Protein AF-M5PCN2-F1 (afdb_monomer_lite)

Sequence (195 aa):
MMAAAGCTVYFDMPLNGIPSTVTVEALKEKARIAKEKSLVDFALWGGLVHGNRRHIKKMTDAGAIGFKAFLSQTGTAEFQAADDMSLLEGMREIAACKKILALHAESDAMIQFLQKEAEQSGRTDGNAYAASRPPEAEAEAVMSGKHGVLCHSIGVIQIDDGKIGIKTDFDPAFFLPKAESSCGRPRRPVRHLVC

Radius of gyration: 19.3 Å; chains: 1; bounding box: 52×37×47 Å

Secondary structure (DSSP, 8-state):
-TGGGT--EEEE-SSSSSS-SSSHHHHHHHHHHHHHH-SSEEEEPEE--TT-GGGHHHHHHTT---EEEESS--S-TTSPPPPHHHHHHHHHHHHHTT-EEEEE---HHHHHHHHHHHHHTT--SHHHHHHTS-HHHHHHHHHHSTTT----SSPEEEEETTEEE------GGGSPPPP------PPPP------

Structure (mmCIF, N/CA/C/O backbone):
data_AF-M5PCN2-F1
#
_entry.id   AF-M5PCN2-F1
#
loop_
_atom_site.group_PDB
_atom_site.id
_atom_site.type_symbol
_atom_site.label_atom_id
_atom_site.label_alt_id
_atom_site.label_comp_id
_atom_site.label_asym_id
_atom_site.label_entity_id
_atom_site.label_seq_id
_atom_site.pdbx_PDB_ins_code
_atom_site.Cartn_x
_atom_site.Cartn_y
_atom_site.Cartn_z
_atom_site.occupancy
_atom_site.B_iso_or_equiv
_atom_site.auth_seq_id
_atom_site.auth_comp_id
_atom_site.auth_asym_id
_atom_site.auth_atom_id
_atom_site.pdbx_PDB_model_num
ATOM 1 N N . MET A 1 1 ? -16.424 11.241 -4.610 1.00 70.56 1 MET A N 1
ATOM 2 C CA . MET A 1 1 ? -17.111 10.407 -5.623 1.00 70.56 1 MET A CA 1
ATOM 3 C C . MET A 1 1 ? -17.505 9.017 -5.114 1.00 70.56 1 MET A C 1
ATOM 5 O O . MET A 1 1 ? -18.519 8.528 -5.577 1.00 70.56 1 MET A O 1
ATOM 9 N N . MET A 1 2 ? -16.820 8.407 -4.132 1.00 89.75 2 MET A N 1
ATOM 10 C CA . MET A 1 2 ? -17.163 7.048 -3.655 1.00 89.75 2 MET A CA 1
ATOM 11 C C . MET A 1 2 ? -18.615 6.865 -3.184 1.00 89.75 2 MET A C 1
ATOM 13 O O . MET A 1 2 ? -19.280 5.942 -3.637 1.00 89.75 2 MET A O 1
ATOM 17 N N . ALA A 1 3 ? -19.146 7.790 -2.375 1.00 93.69 3 ALA A N 1
ATOM 18 C CA . ALA A 1 3 ? -20.550 7.742 -1.949 1.00 93.69 3 ALA A CA 1
ATOM 19 C C . ALA A 1 3 ? -21.539 7.805 -3.131 1.00 93.69 3 ALA A C 1
ATOM 21 O O . ALA A 1 3 ? -22.556 7.122 -3.126 1.00 93.69 3 ALA A O 1
ATOM 22 N N . ALA A 1 4 ? -21.224 8.599 -4.161 1.00 95.81 4 ALA A N 1
ATOM 23 C CA . ALA A 1 4 ? -22.064 8.727 -5.354 1.00 95.81 4 ALA A CA 1
ATOM 24 C C . ALA A 1 4 ? -22.075 7.445 -6.207 1.00 95.81 4 ALA A C 1
ATOM 26 O O . ALA A 1 4 ? -23.030 7.215 -6.937 1.00 95.81 4 ALA A O 1
ATOM 27 N N . ALA A 1 5 ? -21.040 6.608 -6.084 1.00 95.50 5 ALA A N 1
ATOM 28 C CA . ALA A 1 5 ? -20.949 5.298 -6.725 1.00 95.50 5 ALA A CA 1
ATOM 29 C C . ALA A 1 5 ? -21.521 4.155 -5.860 1.00 95.50 5 ALA A C 1
ATOM 31 O O . ALA A 1 5 ? -21.441 2.996 -6.25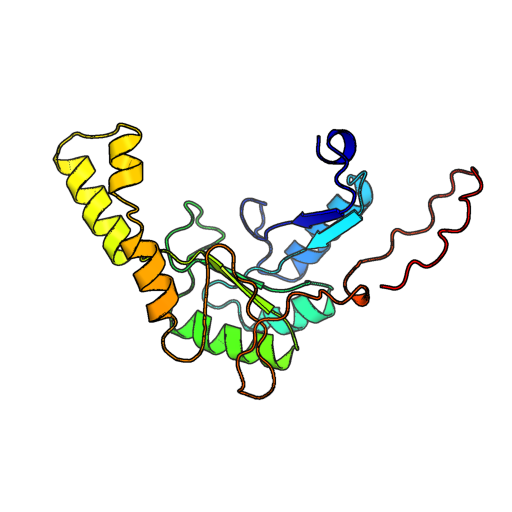3 1.00 95.50 5 ALA A O 1
ATOM 32 N N . GLY A 1 6 ? -22.083 4.457 -4.682 1.00 95.62 6 GLY A N 1
ATOM 33 C CA . GLY A 1 6 ? -22.662 3.459 -3.778 1.00 95.62 6 GLY A CA 1
ATOM 34 C C . GLY A 1 6 ? -21.669 2.778 -2.828 1.00 95.62 6 GLY A C 1
ATOM 35 O O . GLY A 1 6 ? -22.080 1.919 -2.052 1.00 95.62 6 GLY A O 1
ATOM 36 N N . CYS A 1 7 ? -20.388 3.164 -2.824 1.00 94.31 7 CYS A N 1
ATOM 37 C CA . CYS A 1 7 ? -19.424 2.642 -1.853 1.00 94.31 7 CYS A CA 1
ATOM 38 C C . CYS A 1 7 ? -19.684 3.243 -0.467 1.00 94.31 7 CYS A C 1
ATOM 40 O O . CYS A 1 7 ? -19.713 4.466 -0.310 1.00 94.31 7 CYS A O 1
ATOM 42 N N . THR A 1 8 ? -19.825 2.387 0.544 1.00 94.31 8 THR A N 1
ATOM 43 C CA . THR A 1 8 ? -20.128 2.781 1.931 1.00 94.31 8 THR A CA 1
ATOM 44 C C . THR A 1 8 ? -18.926 2.709 2.868 1.00 94.31 8 THR A C 1
ATOM 46 O O . THR A 1 8 ? -18.974 3.291 3.951 1.00 94.31 8 THR A O 1
ATOM 49 N N . VAL A 1 9 ? -17.844 2.046 2.450 1.00 94.88 9 VAL A N 1
ATOM 50 C CA . VAL A 1 9 ? -16.591 1.931 3.199 1.00 94.88 9 VAL A CA 1
ATOM 51 C C . VAL A 1 9 ? -15.390 1.914 2.256 1.00 94.88 9 VAL A C 1
ATOM 53 O O . VAL A 1 9 ? -15.501 1.461 1.116 1.00 94.88 9 VAL A O 1
ATOM 56 N N . TYR A 1 10 ? -14.242 2.403 2.721 1.00 92.56 10 TYR A N 1
ATOM 57 C CA . TYR A 1 10 ? -12.967 2.261 2.018 1.00 92.56 10 TYR A CA 1
ATOM 58 C C . TYR A 1 10 ? -11.805 2.027 2.973 1.00 92.56 10 TYR A C 1
ATOM 60 O O . TYR A 1 10 ? -11.844 2.433 4.135 1.00 92.56 10 TYR A O 1
ATOM 68 N N . PHE A 1 11 ? -10.742 1.416 2.453 1.00 95.81 11 PHE A N 1
ATOM 69 C CA . PHE A 1 11 ? -9.493 1.218 3.176 1.00 95.81 11 PHE A CA 1
ATOM 70 C C . PHE A 1 11 ? -8.403 2.078 2.545 1.00 95.81 11 PHE A C 1
ATOM 72 O O . PHE A 1 11 ? -7.969 1.809 1.427 1.00 95.81 11 PHE A O 1
ATOM 79 N N . ASP A 1 12 ? -7.993 3.137 3.241 1.00 95.62 12 ASP A N 1
ATOM 80 C CA . ASP A 1 12 ? -7.008 4.078 2.709 1.00 95.62 12 ASP A CA 1
ATOM 81 C C . ASP A 1 12 ? -5.600 3.490 2.770 1.00 95.62 12 ASP A C 1
ATOM 83 O O . ASP A 1 12 ? -5.161 3.002 3.817 1.00 95.62 12 ASP A O 1
ATOM 87 N N . MET A 1 13 ? -4.890 3.552 1.646 1.00 95.94 13 MET A N 1
ATOM 88 C CA . MET A 1 13 ? -3.534 3.022 1.524 1.00 95.94 13 MET A CA 1
ATOM 89 C C . MET A 1 13 ? -2.515 3.936 2.232 1.00 95.94 13 MET A C 1
ATOM 91 O O . MET A 1 13 ? -2.743 5.139 2.391 1.00 95.94 13 MET A O 1
ATOM 95 N N . PRO A 1 14 ? -1.364 3.403 2.680 1.00 95.19 14 PRO A N 1
ATOM 96 C CA . PRO A 1 14 ? -0.457 4.145 3.553 1.00 95.19 14 PRO A CA 1
ATOM 97 C C . PRO A 1 14 ? 0.531 5.058 2.813 1.00 95.19 14 PRO A C 1
ATOM 99 O O . PRO A 1 14 ? 1.263 5.796 3.467 1.00 95.19 14 PRO A O 1
ATOM 102 N N . LEU A 1 15 ? 0.564 5.018 1.481 1.00 92.06 15 LEU A N 1
ATOM 103 C CA . LEU A 1 15 ? 1.451 5.820 0.633 1.00 92.06 15 LEU A CA 1
ATOM 104 C C . LEU A 1 15 ? 0.736 7.029 0.002 1.00 92.06 15 LEU A C 1
ATOM 106 O O . LEU A 1 15 ? -0.486 7.146 0.083 1.00 92.06 15 LEU A O 1
ATOM 110 N N . ASN A 1 16 ? 1.506 7.924 -0.626 1.00 87.06 16 ASN A N 1
ATOM 111 C CA . ASN A 1 16 ? 1.093 9.156 -1.332 1.00 87.06 16 ASN A CA 1
ATOM 112 C C . ASN A 1 16 ? 0.517 10.282 -0.457 1.00 87.06 16 ASN A C 1
ATOM 114 O O . ASN A 1 16 ? 0.595 11.450 -0.831 1.00 87.06 16 ASN A O 1
ATOM 118 N N . GLY A 1 17 ? -0.023 9.967 0.722 1.00 85.12 17 GLY A N 1
ATOM 119 C CA . GLY A 1 17 ? -0.250 10.969 1.761 1.00 85.12 17 GLY A CA 1
ATOM 120 C C . GLY A 1 17 ? 1.083 11.498 2.293 1.00 85.12 17 GLY A C 1
ATOM 121 O O . GLY A 1 17 ? 2.020 10.722 2.475 1.00 85.12 17 GLY A O 1
ATOM 122 N N . ILE A 1 18 ? 1.162 12.803 2.562 1.00 85.62 18 ILE A N 1
ATOM 123 C CA . ILE A 1 18 ? 2.326 13.431 3.198 1.00 85.62 18 ILE A CA 1
ATOM 124 C C . ILE A 1 18 ? 1.906 13.887 4.605 1.00 85.62 18 ILE A C 1
ATOM 126 O O . ILE A 1 18 ? 1.057 14.775 4.712 1.00 85.62 18 ILE A O 1
ATOM 130 N N . PRO A 1 19 ? 2.471 13.305 5.682 1.00 90.31 19 PRO A N 1
ATOM 131 C CA . PRO A 1 19 ? 3.430 12.193 5.697 1.00 90.31 19 PRO A CA 1
ATOM 132 C C . PRO A 1 19 ? 2.792 10.832 5.359 1.00 90.31 19 PRO A C 1
ATOM 134 O O . PRO A 1 19 ? 1.607 10.600 5.622 1.00 90.31 19 PRO A O 1
ATOM 137 N N . SER A 1 20 ? 3.599 9.903 4.830 1.00 94.81 20 SER A N 1
ATOM 138 C CA . SER A 1 20 ? 3.165 8.517 4.611 1.00 94.81 20 SER A CA 1
ATOM 139 C C . SER A 1 20 ? 2.854 7.835 5.945 1.00 94.81 20 SER A C 1
ATOM 141 O O . SER A 1 20 ? 3.449 8.134 6.980 1.00 94.81 20 SER A O 1
ATOM 143 N N . THR A 1 21 ? 1.899 6.908 5.942 1.00 96.62 21 THR A N 1
ATOM 144 C CA . THR A 1 21 ? 1.364 6.243 7.142 1.00 96.62 21 THR A CA 1
ATOM 145 C C . THR A 1 21 ? 2.288 5.123 7.631 1.00 96.62 21 THR A C 1
ATOM 147 O O . THR A 1 21 ? 1.892 3.970 7.751 1.00 96.62 21 THR A O 1
ATOM 150 N N . VAL A 1 22 ? 3.552 5.464 7.885 1.00 96.12 22 VAL A N 1
ATOM 151 C CA . VAL A 1 22 ? 4.615 4.549 8.346 1.00 96.12 22 VAL A CA 1
ATOM 152 C C . VAL A 1 22 ? 4.946 4.725 9.833 1.00 96.12 22 VAL A C 1
ATOM 154 O O . VAL A 1 22 ? 5.748 3.968 10.382 1.00 96.12 22 VAL A O 1
ATOM 157 N N . THR A 1 23 ? 4.310 5.699 10.493 1.00 95.81 23 THR A N 1
ATOM 158 C CA . THR A 1 23 ? 4.403 5.976 11.933 1.00 95.81 23 THR A CA 1
ATOM 159 C C . THR A 1 23 ? 3.011 6.086 12.561 1.00 95.81 23 THR A C 1
ATOM 161 O O . THR A 1 23 ? 1.998 6.240 11.874 1.00 95.81 23 THR A O 1
ATOM 164 N N . VAL A 1 24 ? 2.945 6.030 13.895 1.00 96.06 24 VAL A N 1
ATOM 165 C CA . VAL A 1 24 ? 1.670 6.124 14.629 1.00 96.06 24 VAL A CA 1
ATOM 166 C C . VAL A 1 24 ? 1.100 7.532 14.558 1.00 96.06 24 VAL A C 1
ATOM 168 O O . VAL A 1 24 ? -0.112 7.714 14.503 1.00 96.06 24 VAL A O 1
ATOM 171 N N . GLU A 1 25 ? 1.974 8.528 14.550 1.00 96.56 25 GLU A N 1
ATOM 172 C CA . GLU A 1 25 ? 1.640 9.941 14.465 1.00 96.56 25 GLU A CA 1
ATOM 173 C C . GLU A 1 25 ? 0.963 10.234 13.121 1.00 96.56 25 GLU A C 1
ATOM 175 O O . GLU A 1 25 ? -0.123 10.811 13.097 1.00 96.56 25 GLU A O 1
ATOM 180 N N . ALA A 1 26 ? 1.536 9.731 12.021 1.00 96.56 26 ALA A N 1
ATOM 181 C CA . ALA A 1 26 ? 0.949 9.850 10.689 1.00 96.56 26 ALA A CA 1
ATOM 182 C C . ALA A 1 26 ? -0.406 9.127 10.589 1.00 96.56 26 ALA A C 1
ATOM 184 O O . ALA A 1 26 ? -1.359 9.671 10.031 1.00 96.56 26 ALA A O 1
ATOM 185 N N . LEU A 1 27 ? -0.526 7.929 11.177 1.00 97.25 27 LEU A N 1
ATOM 186 C CA . LEU A 1 27 ? -1.785 7.178 11.221 1.00 97.25 27 LEU A CA 1
ATOM 187 C C . LEU A 1 27 ? -2.877 7.930 11.989 1.00 97.25 27 LEU A C 1
ATOM 189 O O . LEU A 1 27 ? -4.003 8.049 11.506 1.00 97.25 27 LEU A O 1
ATOM 193 N N . LYS A 1 28 ? -2.552 8.459 13.172 1.00 96.75 28 LYS A N 1
ATOM 194 C CA . LYS A 1 28 ? -3.499 9.212 14.003 1.00 96.75 28 LYS A CA 1
ATOM 195 C C . LYS A 1 28 ? -3.939 10.503 13.329 1.00 96.75 28 LYS A C 1
ATOM 197 O O . LYS A 1 28 ? -5.127 10.819 13.374 1.00 96.75 28 LYS A O 1
ATOM 202 N N . GLU A 1 29 ? -3.020 11.218 12.687 1.00 96.94 29 GLU A N 1
ATOM 203 C CA . GLU A 1 29 ? -3.363 12.443 11.969 1.00 96.94 29 GLU A CA 1
ATOM 204 C C . GLU A 1 29 ? -4.259 12.147 10.762 1.00 96.94 29 GLU A C 1
ATOM 206 O O . GLU A 1 29 ? -5.310 12.769 10.600 1.00 96.94 29 GLU A O 1
ATOM 211 N N . LYS A 1 30 ? -3.930 11.116 9.976 1.00 97.31 30 LYS A N 1
ATOM 212 C CA . LYS A 1 30 ? -4.786 10.654 8.879 1.00 97.31 30 LYS A CA 1
ATOM 213 C C . LYS A 1 30 ? -6.178 10.250 9.380 1.00 97.31 30 LYS A C 1
ATOM 215 O O . LYS A 1 30 ? -7.181 10.647 8.789 1.00 97.31 30 LYS A O 1
ATOM 220 N N . ALA A 1 31 ? -6.261 9.534 10.503 1.00 96.81 31 ALA A N 1
ATOM 221 C CA . ALA A 1 31 ? -7.534 9.167 11.121 1.00 96.81 31 ALA A CA 1
ATOM 222 C C . ALA A 1 31 ? -8.337 10.392 11.579 1.00 96.81 31 ALA A C 1
ATOM 224 O O . ALA A 1 31 ? -9.552 10.427 11.392 1.00 96.81 31 ALA A O 1
ATOM 225 N N . ARG A 1 32 ? -7.683 11.406 12.159 1.00 97.50 32 ARG A N 1
ATOM 226 C CA . ARG A 1 32 ? -8.325 12.664 12.568 1.00 97.50 32 ARG A CA 1
ATOM 227 C C . ARG A 1 32 ? -8.947 13.374 11.364 1.00 97.50 32 ARG A C 1
ATOM 229 O O . ARG A 1 32 ? -10.125 13.718 11.412 1.00 97.50 32 ARG A O 1
ATOM 236 N N . ILE A 1 33 ? -8.186 13.524 10.279 1.00 96.69 33 ILE A N 1
ATOM 237 C CA . ILE A 1 33 ? -8.656 14.156 9.037 1.00 96.69 33 ILE A CA 1
ATOM 238 C C . ILE A 1 33 ? -9.817 13.360 8.427 1.00 96.69 33 ILE A C 1
ATOM 240 O O . ILE A 1 33 ? -10.825 13.945 8.029 1.00 96.69 33 ILE A O 1
ATOM 244 N N . ALA A 1 34 ? -9.712 12.030 8.375 1.00 95.00 34 ALA A N 1
ATOM 245 C CA . ALA A 1 34 ? -10.761 11.175 7.826 1.00 95.00 34 ALA A CA 1
ATOM 246 C C . ALA A 1 34 ? -12.057 11.234 8.655 1.00 95.00 34 ALA A C 1
ATOM 248 O O . ALA A 1 34 ? -13.138 11.296 8.074 1.00 95.00 34 ALA A O 1
ATOM 249 N N . LYS A 1 35 ? -11.979 11.310 9.993 1.00 95.69 35 LYS A N 1
ATOM 250 C CA . LYS A 1 35 ? -13.162 11.513 10.856 1.00 95.69 35 LYS A CA 1
ATOM 251 C C . LYS A 1 35 ? -13.892 12.820 10.555 1.00 95.69 35 LYS A C 1
ATOM 253 O O . LYS A 1 35 ? -15.115 12.852 10.614 1.00 95.69 35 LYS A O 1
ATOM 258 N N . GLU A 1 36 ? -13.147 13.877 10.247 1.00 97.50 36 GLU A N 1
ATOM 259 C CA . GLU A 1 36 ? -13.698 15.204 9.965 1.00 97.50 36 GLU A CA 1
ATOM 260 C C . GLU A 1 36 ? -14.287 15.298 8.549 1.00 97.50 36 GLU A C 1
ATOM 262 O O . GLU A 1 36 ? -15.340 15.899 8.350 1.00 97.50 36 GLU A O 1
ATOM 267 N N . LYS A 1 37 ? -13.614 14.697 7.560 1.00 96.00 37 LYS A N 1
ATOM 268 C CA . LYS A 1 37 ? -13.910 14.924 6.137 1.00 96.00 37 LYS A CA 1
ATOM 269 C C . LYS A 1 37 ? -14.620 13.769 5.434 1.00 96.00 37 LYS A C 1
ATOM 271 O O . LYS A 1 37 ? -15.210 13.987 4.375 1.00 96.00 37 LYS A O 1
ATOM 276 N N . SER A 1 38 ? -14.562 12.545 5.960 1.00 95.12 38 SER A N 1
ATOM 277 C CA . SER A 1 38 ? -15.122 11.385 5.263 1.00 95.12 38 SER A CA 1
ATOM 278 C C . SER A 1 38 ? -16.645 11.307 5.381 1.00 95.12 38 SER A C 1
ATOM 280 O O . SER A 1 38 ? -17.229 11.175 6.463 1.00 95.12 38 SER A O 1
ATOM 282 N N . LEU A 1 39 ? -17.306 11.291 4.223 1.00 95.50 39 LEU A N 1
ATOM 283 C CA . LEU A 1 39 ? -18.752 11.087 4.125 1.00 95.50 39 LEU A CA 1
ATOM 284 C C . LEU A 1 39 ? -19.160 9.634 4.405 1.00 95.50 39 LEU A C 1
ATOM 286 O O . LEU A 1 39 ? -20.252 9.397 4.916 1.00 95.50 39 LEU A O 1
ATOM 290 N N . VAL A 1 40 ? -18.272 8.680 4.131 1.00 94.12 40 VAL A N 1
ATOM 291 C CA . VAL A 1 40 ? -18.496 7.232 4.276 1.00 94.12 40 VAL A CA 1
ATOM 292 C C . VAL A 1 40 ? -17.586 6.655 5.362 1.00 94.12 40 VAL A C 1
ATOM 294 O O . VAL A 1 40 ? -16.724 7.370 5.884 1.00 94.12 40 VAL A O 1
ATOM 297 N N . ASP A 1 41 ? -17.791 5.400 5.743 1.00 94.94 41 ASP A N 1
ATOM 298 C CA . ASP A 1 41 ? -16.933 4.759 6.738 1.00 94.94 41 ASP A CA 1
ATOM 299 C C . ASP A 1 41 ? -15.547 4.479 6.149 1.00 94.94 41 ASP A C 1
ATOM 301 O O . ASP A 1 41 ? -15.358 4.434 4.929 1.00 94.94 41 ASP A O 1
ATOM 305 N N . PHE A 1 42 ? -14.545 4.349 7.013 1.00 94.81 42 PHE A N 1
ATOM 306 C CA . PHE A 1 42 ? -13.172 4.167 6.569 1.00 94.81 42 PHE A CA 1
ATOM 307 C C . PHE A 1 42 ? -12.372 3.302 7.533 1.00 94.81 42 PHE A C 1
ATOM 309 O O . PHE A 1 42 ? -12.654 3.236 8.730 1.00 94.81 42 PHE A O 1
ATOM 316 N N . ALA A 1 43 ? -11.321 2.696 6.999 1.00 95.69 43 ALA A N 1
ATOM 317 C CA . ALA A 1 43 ? -10.261 2.083 7.777 1.00 95.69 43 ALA A CA 1
ATOM 318 C C . ALA A 1 43 ? -8.902 2.399 7.141 1.00 95.69 43 ALA A C 1
ATOM 320 O O . ALA A 1 43 ? -8.839 2.833 5.990 1.00 95.69 43 ALA A O 1
ATOM 321 N N . LEU A 1 44 ? -7.815 2.243 7.895 1.00 96.75 44 LEU A N 1
ATOM 322 C CA . LEU A 1 44 ? -6.491 2.709 7.477 1.00 96.75 44 LEU A CA 1
ATOM 323 C C . LEU A 1 44 ? -5.477 1.568 7.483 1.00 96.75 44 LEU A C 1
ATOM 325 O O . LEU A 1 44 ? -5.329 0.858 8.483 1.00 96.75 44 LEU A O 1
ATOM 329 N N . TRP A 1 45 ? -4.746 1.433 6.381 1.00 97.94 45 TRP A N 1
ATOM 330 C CA . TRP A 1 45 ? -3.560 0.590 6.311 1.00 97.94 45 TRP A CA 1
ATOM 331 C C . TRP A 1 45 ? -2.367 1.278 6.984 1.00 97.94 45 TRP A C 1
ATOM 333 O O . TRP A 1 45 ? -2.188 2.491 6.873 1.00 97.94 45 TRP A O 1
ATOM 343 N N . GLY A 1 46 ? -1.523 0.490 7.647 1.00 97.62 46 GLY A N 1
ATOM 344 C CA . GLY A 1 46 ? -0.168 0.893 8.015 1.00 97.62 46 GLY A CA 1
ATOM 345 C C . GLY A 1 46 ? 0.821 0.583 6.890 1.00 97.62 46 GLY A C 1
ATOM 346 O O . GLY A 1 46 ? 0.635 -0.352 6.115 1.00 97.62 46 GLY A O 1
ATOM 347 N N . GLY A 1 47 ? 1.890 1.358 6.778 1.00 96.44 47 GLY A N 1
ATOM 348 C CA . GLY A 1 47 ? 2.991 1.076 5.862 1.00 96.44 47 GLY A CA 1
ATOM 349 C C . GLY A 1 47 ? 4.056 0.203 6.514 1.00 96.44 47 GLY A C 1
ATOM 350 O O . GLY A 1 47 ? 4.430 0.450 7.661 1.00 96.44 47 GLY A O 1
ATOM 351 N N . LEU A 1 48 ? 4.567 -0.783 5.782 1.00 95.62 48 LEU A N 1
ATOM 352 C CA . LEU A 1 48 ? 5.810 -1.483 6.099 1.00 95.62 48 LEU A CA 1
ATOM 353 C C . LEU A 1 48 ? 6.880 -1.017 5.106 1.00 95.62 48 LEU A C 1
ATOM 355 O O . LEU A 1 48 ? 6.741 -1.225 3.902 1.00 95.62 48 LEU A O 1
ATOM 359 N N . VAL A 1 49 ? 7.920 -0.374 5.633 1.00 94.25 49 VAL A N 1
ATOM 360 C CA . VAL A 1 49 ? 9.069 0.161 4.887 1.00 94.25 49 VAL A CA 1
ATOM 361 C C . VAL A 1 49 ? 10.357 -0.184 5.637 1.00 94.25 49 VAL A C 1
ATOM 363 O O . VAL A 1 49 ? 10.311 -0.639 6.784 1.00 94.25 49 VAL A O 1
ATOM 366 N N . HIS A 1 50 ? 11.515 0.049 5.019 1.00 90.69 50 HIS A N 1
ATOM 367 C CA . HIS A 1 50 ? 12.801 -0.204 5.666 1.00 90.69 50 HIS A CA 1
ATOM 368 C C . HIS A 1 50 ? 12.900 0.466 7.051 1.00 90.69 50 HIS A C 1
ATOM 370 O O . HIS A 1 50 ? 12.593 1.647 7.225 1.00 90.69 50 HIS A O 1
ATOM 376 N N . GLY A 1 51 ? 13.314 -0.305 8.061 1.00 86.62 51 GLY A N 1
ATOM 377 C CA . GLY A 1 51 ? 13.603 0.196 9.409 1.00 86.62 51 GLY A CA 1
ATOM 378 C C . GLY A 1 51 ? 12.396 0.569 10.286 1.00 86.62 51 GLY A C 1
ATOM 379 O O . GLY A 1 51 ? 12.591 0.912 11.455 1.00 86.62 51 GLY A O 1
ATOM 380 N N . ASN A 1 52 ? 11.147 0.473 9.806 1.00 92.75 52 ASN A N 1
ATOM 38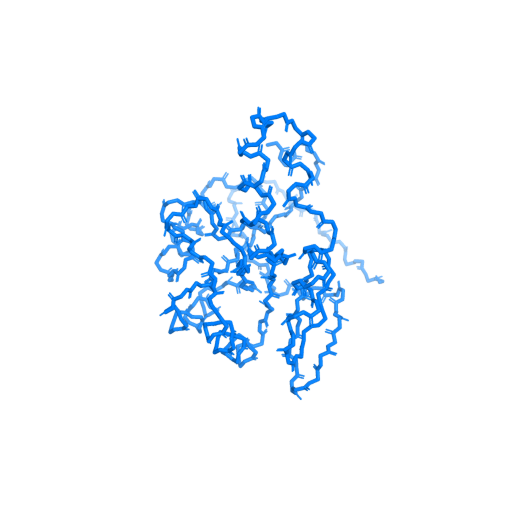1 C CA . ASN A 1 52 ? 9.980 0.944 10.571 1.00 92.75 52 ASN A CA 1
ATOM 382 C C . ASN A 1 52 ? 9.286 -0.122 11.442 1.00 92.75 52 ASN A C 1
ATOM 384 O O . ASN A 1 52 ? 8.264 0.169 12.069 1.00 92.75 52 ASN A O 1
ATOM 388 N N . ARG A 1 53 ? 9.853 -1.332 11.564 1.00 92.44 53 ARG A N 1
ATOM 389 C CA . ARG A 1 53 ? 9.253 -2.464 12.302 1.00 92.44 53 ARG A CA 1
ATOM 390 C C . ARG A 1 53 ? 8.746 -2.108 13.701 1.00 92.44 53 ARG A C 1
ATOM 392 O O . ARG A 1 53 ? 7.674 -2.544 14.108 1.00 92.44 53 ARG A O 1
ATOM 399 N N . ARG A 1 54 ? 9.482 -1.270 14.439 1.00 92.88 54 ARG A N 1
ATOM 400 C CA . ARG A 1 54 ? 9.131 -0.855 15.815 1.00 92.88 54 ARG A CA 1
ATOM 401 C C . ARG A 1 54 ? 7.794 -0.105 15.909 1.00 92.88 54 ARG A C 1
ATOM 403 O O . ARG A 1 54 ? 7.242 0.019 17.003 1.00 92.88 54 ARG A O 1
ATOM 410 N N . HIS A 1 55 ? 7.276 0.403 14.791 1.00 95.12 55 HIS A N 1
ATOM 411 C CA . HIS A 1 55 ? 5.983 1.074 14.729 1.00 95.12 55 HIS A CA 1
ATOM 412 C C . HIS A 1 55 ? 4.812 0.114 14.491 1.00 95.12 55 HIS A C 1
ATOM 414 O O . HIS A 1 55 ? 3.686 0.504 14.781 1.00 95.12 55 HIS A O 1
ATOM 420 N N . ILE A 1 56 ? 5.036 -1.126 14.041 1.00 95.88 56 ILE A N 1
ATOM 421 C CA . ILE A 1 56 ? 3.970 -2.073 13.659 1.00 95.88 56 ILE A CA 1
ATOM 422 C C . ILE A 1 56 ? 3.009 -2.334 14.818 1.00 95.88 56 ILE A C 1
ATOM 424 O O . ILE A 1 56 ? 1.804 -2.108 14.681 1.00 95.88 56 ILE A O 1
ATOM 428 N N . LYS A 1 57 ? 3.526 -2.725 15.989 1.00 96.94 57 LYS A N 1
ATOM 429 C CA . LYS A 1 57 ?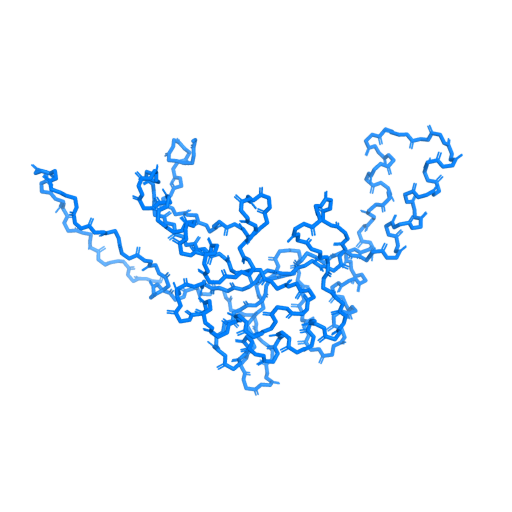 2.677 -2.953 17.164 1.00 96.94 57 LYS A CA 1
ATOM 430 C C . LYS A 1 57 ? 1.907 -1.690 17.550 1.00 96.94 57 LYS A C 1
ATOM 432 O O . LYS A 1 57 ? 0.700 -1.732 17.750 1.00 96.94 57 LYS A O 1
ATOM 437 N N . LYS A 1 58 ? 2.585 -0.544 17.608 1.00 97.62 58 LYS A N 1
ATOM 438 C CA . LYS A 1 58 ? 1.950 0.717 18.012 1.00 97.62 58 LYS A CA 1
ATOM 439 C C . LYS A 1 58 ? 0.888 1.183 17.002 1.00 97.62 58 LYS A C 1
ATOM 441 O O . LYS A 1 58 ? -0.116 1.756 17.406 1.00 97.62 58 LYS A O 1
ATOM 446 N N . MET A 1 59 ? 1.097 0.953 15.704 1.00 97.81 59 MET A N 1
ATOM 447 C CA . MET A 1 59 ? 0.112 1.236 14.652 1.00 97.81 59 MET A CA 1
ATOM 448 C C . MET A 1 59 ? -1.082 0.284 14.744 1.00 97.81 59 MET A C 1
ATOM 450 O O . MET A 1 59 ? -2.220 0.720 14.591 1.00 97.81 59 MET A O 1
ATOM 454 N N . THR A 1 60 ? -0.837 -0.989 15.065 1.00 96.69 60 THR A N 1
ATOM 455 C CA . THR A 1 60 ? -1.894 -1.965 15.363 1.00 96.69 60 THR A CA 1
ATOM 456 C C . THR A 1 60 ? -2.743 -1.509 16.546 1.00 96.69 60 THR A C 1
ATOM 458 O O . THR A 1 60 ? -3.961 -1.407 16.408 1.00 96.69 60 THR A O 1
ATOM 461 N N . ASP A 1 61 ? -2.108 -1.159 17.669 1.00 96.88 61 ASP A N 1
ATOM 462 C CA . ASP A 1 61 ? -2.787 -0.659 18.872 1.00 96.88 61 ASP A CA 1
ATOM 463 C C . ASP A 1 61 ? -3.571 0.643 18.584 1.00 96.88 61 ASP A C 1
ATOM 465 O O . ASP A 1 61 ? -4.577 0.931 19.230 1.00 96.88 61 ASP A O 1
ATOM 469 N N . ALA A 1 62 ? -3.132 1.435 17.598 1.00 96.25 62 ALA A N 1
ATOM 470 C CA . ALA A 1 62 ? -3.790 2.665 17.157 1.00 96.25 62 ALA A CA 1
ATOM 471 C C . ALA A 1 62 ? -4.902 2.456 16.106 1.00 96.25 62 ALA A C 1
ATOM 473 O O . ALA A 1 62 ? -5.526 3.436 15.695 1.00 96.25 62 ALA A O 1
ATOM 474 N N . GLY A 1 63 ? -5.170 1.214 15.688 1.00 95.12 63 GLY A N 1
ATOM 475 C CA . GLY A 1 63 ? -6.299 0.867 14.820 1.00 95.12 63 GLY A CA 1
ATOM 476 C C . GLY A 1 63 ? -5.960 0.613 13.350 1.00 95.12 63 GLY A C 1
ATOM 477 O O . GLY A 1 63 ? -6.870 0.614 12.524 1.00 95.12 63 GLY A O 1
ATOM 478 N N . ALA A 1 64 ? -4.692 0.382 12.993 1.00 96.75 64 ALA A N 1
ATOM 479 C CA . ALA A 1 64 ? -4.357 -0.092 11.649 1.00 96.75 64 ALA A CA 1
ATOM 480 C C . ALA A 1 64 ? -5.015 -1.460 11.374 1.00 96.75 64 ALA A C 1
ATOM 482 O O . ALA A 1 64 ? -4.959 -2.381 12.204 1.00 96.75 64 ALA A O 1
ATOM 483 N N . ILE A 1 65 ? -5.633 -1.611 10.199 1.00 95.12 65 ILE A N 1
ATOM 484 C CA . ILE A 1 65 ? -6.323 -2.863 9.834 1.00 95.12 65 ILE A CA 1
ATOM 485 C C . ILE A 1 65 ? -5.374 -3.960 9.349 1.00 95.12 65 ILE A C 1
ATOM 487 O O . ILE A 1 65 ? -5.685 -5.143 9.413 1.00 95.12 65 ILE A O 1
ATOM 491 N N . GLY A 1 66 ? -4.191 -3.562 8.910 1.00 94.38 66 GLY A N 1
ATOM 492 C CA . GLY A 1 66 ? -3.177 -4.403 8.307 1.00 94.38 66 GLY A CA 1
ATOM 493 C C . GLY A 1 66 ? -2.044 -3.523 7.809 1.00 94.38 66 GLY A C 1
ATOM 494 O O . GLY A 1 66 ? -2.061 -2.303 8.012 1.00 94.38 66 GLY A O 1
ATOM 495 N N . PHE A 1 67 ? -1.075 -4.132 7.139 1.00 96.38 67 PHE A N 1
ATOM 496 C CA . PHE A 1 67 ? 0.081 -3.433 6.599 1.00 96.38 67 PHE A CA 1
ATOM 497 C C . PHE A 1 67 ? 0.212 -3.629 5.096 1.00 96.38 67 PHE A C 1
ATOM 499 O O . PHE A 1 67 ? -0.160 -4.669 4.569 1.00 96.38 67 PHE A O 1
ATOM 506 N N . LYS A 1 68 ? 0.749 -2.632 4.399 1.00 95.44 68 LYS A N 1
ATOM 507 C CA . LYS A 1 68 ? 1.082 -2.704 2.975 1.00 95.44 68 LYS A CA 1
ATOM 508 C C . LYS A 1 68 ? 2.585 -2.509 2.816 1.00 95.44 68 LYS A C 1
ATOM 510 O O . LYS A 1 68 ? 3.131 -1.586 3.414 1.00 95.44 68 LYS A O 1
ATOM 515 N N . ALA A 1 69 ? 3.227 -3.325 1.988 1.00 94.06 69 ALA A N 1
ATOM 516 C CA . ALA A 1 69 ? 4.597 -3.112 1.521 1.00 94.06 69 ALA A CA 1
ATOM 517 C C . ALA A 1 69 ? 4.662 -3.172 -0.008 1.00 94.06 69 ALA A C 1
ATOM 519 O O . ALA A 1 69 ? 3.717 -3.619 -0.673 1.00 94.06 69 ALA A O 1
ATOM 520 N N . PHE A 1 70 ? 5.776 -2.705 -0.559 1.00 92.62 70 PHE A N 1
ATOM 521 C CA . PHE A 1 70 ? 6.103 -2.806 -1.976 1.00 92.62 70 PHE A CA 1
ATOM 522 C C . PHE A 1 70 ? 7.399 -3.591 -2.143 1.00 92.62 70 PHE A C 1
ATOM 524 O O . PHE A 1 70 ? 8.340 -3.355 -1.386 1.00 92.62 70 PHE A O 1
ATOM 531 N N . LEU A 1 71 ? 7.415 -4.510 -3.113 1.00 90.75 71 LEU A N 1
ATOM 532 C CA . LEU A 1 71 ? 8.613 -5.260 -3.504 1.00 90.75 71 LEU A CA 1
ATOM 533 C C . LEU A 1 71 ? 9.424 -4.526 -4.583 1.00 90.75 71 LEU A C 1
ATOM 535 O O . LEU A 1 71 ? 10.607 -4.794 -4.755 1.00 90.75 71 LEU A O 1
ATOM 539 N N . SER A 1 72 ? 8.795 -3.569 -5.267 1.00 89.25 72 SER A N 1
ATOM 540 C CA . SER A 1 72 ? 9.392 -2.720 -6.295 1.00 89.25 72 SER A CA 1
ATOM 541 C C . SER A 1 72 ? 9.275 -1.237 -5.949 1.00 89.25 72 SER A C 1
ATOM 543 O O . SER A 1 72 ? 8.501 -0.841 -5.073 1.00 89.25 72 SER A O 1
ATOM 545 N N . GLN A 1 73 ? 10.027 -0.392 -6.652 1.00 87.31 73 GLN A N 1
ATOM 546 C CA . GLN A 1 73 ? 10.007 1.057 -6.440 1.00 87.31 73 GLN A CA 1
ATOM 547 C C . GLN A 1 73 ? 8.595 1.665 -6.564 1.00 87.31 73 GLN A C 1
ATOM 549 O O . GLN A 1 73 ? 7.817 1.338 -7.459 1.00 87.31 73 GLN A O 1
ATOM 554 N N . THR A 1 74 ? 8.282 2.595 -5.659 1.00 77.75 74 THR A N 1
ATOM 555 C CA . THR A 1 74 ? 6.958 3.223 -5.461 1.00 77.75 74 THR A CA 1
ATOM 556 C C . THR A 1 74 ? 6.819 4.604 -6.097 1.00 77.75 74 THR A C 1
ATOM 558 O O . THR A 1 74 ? 5.729 5.173 -6.104 1.00 77.75 74 THR A O 1
ATOM 561 N N . GLY A 1 75 ? 7.922 5.169 -6.595 1.00 78.00 75 GLY A N 1
ATOM 562 C CA . GLY A 1 75 ? 7.973 6.527 -7.138 1.00 78.00 75 GLY A CA 1
ATOM 563 C C . GLY A 1 75 ? 7.988 7.650 -6.091 1.00 78.00 75 GLY A C 1
ATOM 564 O O . GLY A 1 75 ? 8.011 8.813 -6.484 1.00 78.00 75 GLY A O 1
ATOM 565 N N . THR A 1 76 ? 8.000 7.346 -4.784 1.00 80.00 76 THR A N 1
ATOM 566 C CA . THR A 1 76 ? 8.079 8.352 -3.704 1.00 80.00 76 THR A CA 1
ATOM 567 C C . THR A 1 76 ? 9.165 8.009 -2.683 1.00 80.00 76 THR A C 1
ATOM 569 O O . THR A 1 76 ? 9.405 6.843 -2.367 1.00 80.00 76 THR A O 1
ATOM 572 N N . ALA A 1 77 ? 9.848 9.029 -2.156 1.00 82.44 77 ALA A N 1
ATOM 573 C CA . ALA A 1 77 ? 10.943 8.835 -1.202 1.00 82.44 77 ALA A CA 1
ATOM 574 C C . ALA A 1 77 ? 10.431 8.497 0.210 1.00 82.44 77 ALA A C 1
ATOM 576 O O . ALA A 1 77 ? 11.127 7.855 0.992 1.00 82.44 77 ALA A O 1
ATOM 577 N N . GLU A 1 78 ? 9.208 8.917 0.529 1.00 82.81 78 GLU A N 1
ATOM 578 C CA . GLU A 1 78 ? 8.547 8.745 1.822 1.00 82.81 78 GLU A CA 1
ATOM 579 C C . GLU A 1 78 ? 8.035 7.316 2.047 1.00 82.81 78 GLU A C 1
ATOM 581 O O . GLU A 1 78 ? 7.754 6.937 3.187 1.00 82.81 78 GLU A O 1
ATOM 586 N N . PHE A 1 79 ? 7.910 6.524 0.978 1.00 90.12 79 PHE A N 1
ATOM 587 C CA . PHE A 1 79 ? 7.473 5.134 1.033 1.00 90.12 79 PHE A CA 1
ATOM 588 C C . PHE A 1 79 ? 8.397 4.254 0.195 1.00 90.12 79 PHE A C 1
ATOM 590 O O . PHE A 1 79 ? 8.061 3.864 -0.917 1.00 90.12 79 PHE A O 1
ATOM 597 N N . GLN A 1 80 ? 9.578 3.940 0.714 1.00 90.00 80 GLN A N 1
ATOM 598 C CA . GLN A 1 80 ? 10.534 3.090 0.002 1.00 90.00 80 GLN A CA 1
ATOM 599 C C . GLN A 1 80 ? 10.079 1.625 -0.031 1.00 90.00 80 GLN A C 1
ATOM 601 O O . GLN A 1 80 ? 9.404 1.152 0.889 1.00 90.00 80 GLN A O 1
ATOM 606 N N . ALA A 1 81 ? 10.472 0.909 -1.088 1.00 88.75 81 ALA A N 1
ATOM 607 C CA . ALA A 1 81 ? 10.292 -0.536 -1.176 1.00 88.75 81 ALA A CA 1
ATOM 608 C C . ALA A 1 81 ? 10.966 -1.230 0.020 1.00 88.75 81 ALA A C 1
ATOM 610 O O . ALA A 1 81 ? 12.012 -0.788 0.502 1.00 88.75 81 ALA A O 1
ATOM 611 N N . ALA A 1 82 ? 10.344 -2.291 0.526 1.00 88.31 82 ALA A N 1
ATOM 612 C CA . ALA A 1 82 ? 10.891 -3.047 1.642 1.00 88.31 82 ALA A CA 1
ATOM 613 C C . ALA A 1 82 ? 11.899 -4.072 1.112 1.00 88.31 82 ALA A C 1
ATOM 615 O O . ALA A 1 82 ? 11.565 -4.853 0.226 1.00 88.31 82 ALA A O 1
ATOM 616 N N . ASP A 1 83 ? 13.110 -4.084 1.670 1.00 87.50 83 ASP A N 1
ATOM 617 C CA . ASP A 1 83 ? 14.067 -5.163 1.414 1.00 87.50 83 ASP A CA 1
ATOM 618 C C . ASP A 1 83 ? 13.648 -6.474 2.103 1.00 87.50 83 ASP A C 1
ATOM 620 O O . ASP A 1 83 ? 12.783 -6.493 2.987 1.00 87.50 83 ASP A O 1
ATOM 624 N N . ASP A 1 84 ? 14.295 -7.576 1.721 1.00 86.56 84 ASP A N 1
ATOM 625 C CA . ASP A 1 84 ? 14.002 -8.924 2.220 1.00 86.56 84 ASP A CA 1
ATOM 626 C C . ASP A 1 84 ? 14.035 -9.022 3.749 1.00 86.56 84 ASP A C 1
ATOM 628 O O . ASP A 1 84 ? 13.200 -9.694 4.361 1.00 86.56 84 ASP A O 1
ATOM 632 N N . MET A 1 85 ? 14.978 -8.327 4.390 1.00 88.25 85 MET A N 1
ATOM 633 C CA . MET A 1 85 ? 15.109 -8.333 5.846 1.00 88.25 85 MET A CA 1
ATOM 634 C C . MET A 1 85 ? 13.943 -7.596 6.502 1.00 88.25 85 MET A C 1
ATOM 636 O O . MET A 1 85 ? 13.327 -8.106 7.439 1.00 88.25 85 MET A O 1
ATOM 640 N N . SER A 1 86 ? 13.590 -6.426 5.979 1.00 91.06 86 SER A N 1
ATOM 641 C CA . SER A 1 86 ? 12.467 -5.612 6.441 1.00 91.06 86 SER A CA 1
ATOM 642 C C . SER A 1 86 ? 11.140 -6.344 6.254 1.00 91.06 86 SER A C 1
ATOM 644 O O . SER A 1 86 ? 10.285 -6.303 7.141 1.00 91.06 86 SER A O 1
ATOM 646 N N . LEU A 1 87 ? 10.983 -7.068 5.142 1.00 90.00 87 LEU A N 1
ATOM 647 C CA . LEU A 1 87 ? 9.840 -7.942 4.893 1.00 90.00 87 LEU A CA 1
ATOM 648 C C . LEU A 1 87 ? 9.785 -9.083 5.907 1.00 90.00 87 LEU A C 1
ATOM 650 O O . LEU A 1 87 ? 8.751 -9.268 6.543 1.00 90.00 87 LEU A O 1
ATOM 654 N N . LEU A 1 88 ? 10.879 -9.822 6.107 1.00 88.69 88 LEU A N 1
ATOM 655 C CA . LEU A 1 88 ? 10.917 -10.960 7.028 1.00 88.69 88 LEU A CA 1
ATOM 656 C C . LEU A 1 88 ? 10.610 -10.542 8.470 1.00 88.69 88 LEU A C 1
ATOM 658 O O . LEU A 1 88 ? 9.780 -11.157 9.147 1.00 88.69 88 LEU A O 1
ATOM 662 N N . GLU A 1 89 ? 11.275 -9.497 8.959 1.00 90.81 89 GLU A N 1
ATOM 663 C CA . GLU A 1 89 ? 11.051 -9.016 10.317 1.00 90.81 89 GLU A CA 1
ATOM 664 C C . GLU A 1 89 ? 9.670 -8.367 10.475 1.00 90.81 89 GLU A C 1
ATOM 666 O O . GLU A 1 89 ? 9.013 -8.555 11.503 1.00 90.81 89 GLU A O 1
ATOM 671 N N . GLY A 1 90 ? 9.214 -7.634 9.457 1.00 92.12 90 GLY A N 1
ATOM 672 C CA . GLY A 1 90 ? 7.883 -7.043 9.411 1.00 92.12 90 GLY A CA 1
ATOM 673 C C . GLY A 1 90 ? 6.791 -8.106 9.464 1.00 92.12 90 GLY A C 1
ATOM 674 O O . GLY A 1 90 ? 5.904 -8.017 10.307 1.00 92.12 90 GLY A O 1
ATOM 675 N N . MET A 1 91 ? 6.891 -9.155 8.643 1.00 90.75 91 MET A N 1
ATOM 676 C CA . MET A 1 91 ? 5.955 -10.284 8.632 1.00 90.75 91 MET A CA 1
ATOM 677 C C . MET A 1 91 ? 5.851 -10.959 10.000 1.00 90.75 91 MET A C 1
ATOM 679 O O . MET A 1 91 ? 4.743 -11.228 10.460 1.00 90.75 91 MET A O 1
ATOM 683 N N . ARG A 1 92 ? 6.981 -11.185 10.686 1.00 89.50 92 ARG A N 1
ATOM 684 C CA . ARG A 1 92 ? 6.987 -11.762 12.043 1.00 89.50 92 ARG A CA 1
ATOM 685 C C . ARG A 1 92 ? 6.228 -10.890 13.043 1.00 89.50 92 ARG A C 1
ATOM 687 O O . ARG A 1 92 ? 5.423 -11.403 13.815 1.00 89.50 92 ARG A O 1
ATOM 694 N N . GLU A 1 93 ? 6.464 -9.582 13.023 1.00 93.19 93 GLU A N 1
ATOM 695 C CA . GLU A 1 93 ? 5.802 -8.641 13.934 1.00 93.19 93 GLU A CA 1
ATOM 696 C C . GLU A 1 93 ? 4.302 -8.497 13.622 1.00 93.19 93 GLU A C 1
ATOM 698 O O . GLU A 1 93 ? 3.471 -8.470 14.528 1.00 93.19 93 GLU A O 1
ATOM 703 N N . ILE A 1 94 ? 3.946 -8.453 12.336 1.00 92.88 94 ILE A N 1
ATOM 704 C CA . ILE A 1 94 ? 2.561 -8.379 11.849 1.00 92.88 94 ILE A CA 1
ATOM 705 C C . ILE A 1 94 ? 1.781 -9.635 12.258 1.00 92.88 94 ILE A C 1
ATOM 707 O O . ILE A 1 94 ? 0.663 -9.516 12.764 1.00 92.88 94 ILE A O 1
ATOM 711 N N . ALA A 1 95 ? 2.388 -10.817 12.114 1.00 89.62 95 ALA A N 1
ATOM 712 C CA . ALA A 1 95 ? 1.812 -12.084 12.555 1.00 89.62 95 ALA A CA 1
ATOM 713 C C . ALA A 1 95 ? 1.620 -12.120 14.080 1.00 89.62 95 ALA A C 1
ATOM 715 O O . ALA A 1 95 ? 0.543 -12.469 14.558 1.00 89.62 95 ALA A O 1
ATOM 716 N N . ALA A 1 96 ? 2.613 -11.670 14.860 1.00 91.00 96 ALA A N 1
ATOM 717 C CA . ALA A 1 96 ? 2.485 -11.552 16.317 1.00 91.00 96 ALA A CA 1
ATOM 718 C C . ALA A 1 96 ? 1.347 -10.599 16.737 1.00 91.00 96 ALA A C 1
ATOM 720 O O . ALA A 1 96 ? 0.710 -10.797 17.772 1.00 91.00 96 ALA A O 1
ATOM 721 N N . CYS A 1 97 ? 1.056 -9.592 15.909 1.00 91.25 97 CYS A N 1
ATOM 722 C CA . CYS A 1 97 ? -0.063 -8.668 16.079 1.00 91.25 97 CYS A CA 1
ATOM 723 C C . CYS A 1 97 ? -1.405 -9.199 15.535 1.00 91.25 97 CYS A C 1
ATOM 725 O O . CYS A 1 97 ? -2.409 -8.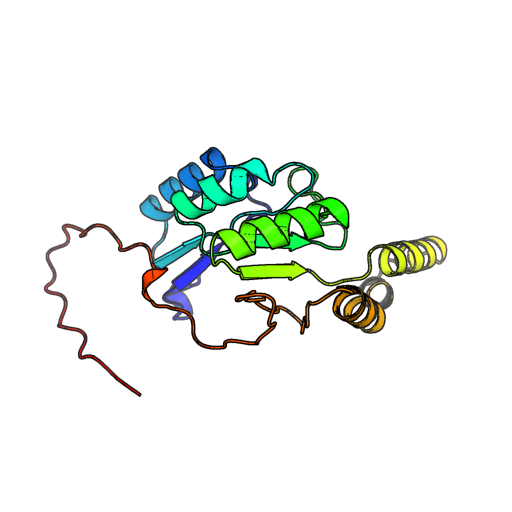492 15.643 1.00 91.25 97 CYS A O 1
ATOM 727 N N . LYS A 1 98 ? -1.441 -10.408 14.951 1.00 91.25 98 LYS A N 1
ATOM 728 C CA . LYS A 1 98 ? -2.613 -11.001 14.277 1.00 91.25 98 LYS A CA 1
ATOM 729 C C . LYS A 1 98 ? -3.190 -10.090 13.191 1.00 91.25 98 LYS A C 1
ATOM 731 O O . LYS A 1 98 ? -4.400 -9.882 13.095 1.00 91.25 98 LYS A O 1
ATOM 736 N N . LYS A 1 99 ? -2.301 -9.477 12.410 1.00 91.44 99 LYS A N 1
ATOM 737 C CA . LYS A 1 99 ? -2.648 -8.607 11.285 1.00 91.44 99 LYS A CA 1
ATOM 738 C C . LYS A 1 99 ? -2.238 -9.246 9.967 1.00 91.44 99 LYS A C 1
ATOM 740 O O . LYS A 1 99 ? -1.514 -10.235 9.924 1.00 91.44 99 LYS A O 1
ATOM 745 N N . ILE A 1 100 ? -2.721 -8.640 8.892 1.00 90.12 100 ILE A N 1
ATOM 746 C CA . ILE A 1 100 ? -2.437 -9.041 7.519 1.00 90.12 100 ILE A CA 1
ATOM 747 C C . ILE A 1 100 ? -1.368 -8.144 6.895 1.00 90.12 100 ILE A C 1
ATOM 749 O O . ILE A 1 100 ? -1.290 -6.954 7.215 1.00 90.12 100 ILE A O 1
ATOM 753 N N . LEU A 1 101 ? -0.579 -8.702 5.978 1.00 91.62 101 LEU A N 1
ATOM 754 C CA . LEU A 1 101 ? 0.313 -7.947 5.097 1.00 91.62 101 LEU A CA 1
ATOM 755 C C . LEU A 1 101 ? -0.207 -8.052 3.660 1.00 91.62 101 LEU A C 1
ATOM 757 O O . LEU A 1 101 ? -0.504 -9.139 3.179 1.00 91.62 101 LEU A O 1
ATOM 761 N N . ALA A 1 102 ? -0.312 -6.924 2.973 1.00 91.25 102 ALA A N 1
ATOM 762 C CA . ALA A 1 102 ? -0.559 -6.844 1.544 1.00 91.25 102 ALA A CA 1
ATOM 763 C C . ALA A 1 102 ? 0.735 -6.435 0.831 1.00 91.25 102 ALA A C 1
ATOM 765 O O . ALA A 1 102 ? 1.480 -5.573 1.308 1.00 91.25 102 ALA A O 1
ATOM 766 N N . LEU A 1 103 ? 0.992 -7.018 -0.338 1.00 90.44 103 LEU A N 1
ATOM 767 C CA . LEU A 1 103 ? 2.199 -6.759 -1.124 1.00 90.44 103 LEU A CA 1
ATOM 768 C C . LEU A 1 103 ? 1.843 -6.151 -2.478 1.00 90.44 103 LEU A C 1
ATOM 770 O O . LEU A 1 103 ? 0.818 -6.469 -3.074 1.00 90.44 103 LEU A O 1
ATOM 774 N N . HIS A 1 104 ? 2.685 -5.230 -2.943 1.00 92.75 104 HIS A N 1
ATOM 775 C CA . HIS A 1 104 ? 2.763 -4.891 -4.362 1.00 92.75 104 HIS A CA 1
ATOM 776 C C . HIS A 1 104 ? 3.824 -5.810 -4.943 1.00 92.75 104 HIS A C 1
ATOM 778 O O . HIS A 1 104 ? 5.008 -5.602 -4.672 1.00 92.75 104 HIS A O 1
ATOM 784 N N . ALA A 1 105 ? 3.381 -6.871 -5.605 1.00 90.75 105 ALA A N 1
ATOM 785 C CA . ALA A 1 105 ? 4.240 -7.961 -6.027 1.00 90.75 105 ALA A CA 1
ATOM 786 C C . ALA A 1 105 ? 4.622 -7.794 -7.496 1.00 90.75 105 ALA A C 1
ATOM 788 O O . ALA A 1 105 ? 3.981 -8.358 -8.372 1.00 90.75 105 ALA A O 1
ATOM 789 N N . GLU A 1 106 ? 5.674 -7.022 -7.742 1.00 90.75 106 GLU A N 1
ATOM 790 C CA . GLU A 1 106 ? 6.376 -7.006 -9.021 1.00 90.75 106 GLU A CA 1
ATOM 791 C C . GLU A 1 106 ? 7.885 -7.110 -8.774 1.00 90.75 106 GLU A C 1
ATOM 793 O O . GLU A 1 106 ? 8.397 -6.593 -7.778 1.00 90.75 106 GLU A O 1
ATOM 798 N N . SER A 1 107 ? 8.597 -7.779 -9.680 1.00 92.25 107 SER A N 1
ATOM 799 C CA . SER A 1 107 ? 10.043 -7.970 -9.594 1.00 92.25 107 SER A CA 1
ATOM 800 C C . SER A 1 107 ? 10.789 -6.692 -9.975 1.00 92.25 107 SER A C 1
ATOM 802 O O . SER A 1 107 ? 10.862 -6.332 -11.153 1.00 92.25 107 SER A O 1
ATOM 804 N N . ASP A 1 108 ? 11.371 -6.005 -8.987 1.00 92.25 108 ASP A N 1
ATOM 805 C CA . ASP A 1 108 ? 12.075 -4.735 -9.212 1.00 92.25 108 ASP A CA 1
ATOM 806 C C . ASP A 1 108 ? 13.232 -4.882 -10.209 1.00 92.25 108 ASP A C 1
ATOM 808 O O . ASP A 1 108 ? 13.411 -4.049 -11.096 1.00 92.25 108 ASP A O 1
ATOM 812 N N . ALA A 1 109 ? 13.977 -5.988 -10.119 1.00 92.88 109 ALA A N 1
ATOM 813 C CA . ALA A 1 109 ? 15.110 -6.263 -10.996 1.00 92.88 109 ALA A CA 1
ATOM 814 C C . ALA A 1 109 ? 14.685 -6.425 -12.465 1.00 92.88 109 ALA A C 1
ATOM 816 O O . ALA A 1 109 ? 15.322 -5.853 -13.352 1.00 92.88 109 ALA A O 1
ATOM 817 N N . MET A 1 110 ? 13.603 -7.170 -12.726 1.00 94.50 110 MET A N 1
ATOM 818 C CA . MET A 1 110 ? 13.082 -7.351 -14.086 1.00 94.50 110 MET A CA 1
ATOM 819 C C . MET A 1 110 ? 12.562 -6.033 -14.654 1.00 94.50 110 MET A C 1
ATOM 821 O O . MET A 1 110 ? 12.888 -5.688 -15.789 1.00 94.50 110 MET A O 1
ATOM 825 N N . ILE A 1 111 ? 11.806 -5.277 -13.851 1.00 94.75 111 ILE A N 1
ATOM 826 C CA . ILE A 1 111 ? 11.251 -3.988 -14.270 1.00 94.75 111 ILE A CA 1
ATOM 827 C C . ILE A 1 111 ? 12.365 -3.011 -14.621 1.00 94.75 111 ILE A C 1
ATOM 829 O O . ILE A 1 111 ? 12.337 -2.419 -15.696 1.00 94.75 111 ILE A O 1
ATOM 833 N N . GLN A 1 112 ? 13.362 -2.851 -13.747 1.00 94.81 112 GLN A N 1
ATOM 834 C CA . GLN A 1 112 ? 14.462 -1.922 -14.001 1.00 94.81 112 GLN A CA 1
ATOM 835 C C . GLN A 1 112 ? 15.265 -2.312 -15.246 1.00 94.81 112 GLN A C 1
ATOM 837 O O . GLN A 1 112 ? 15.658 -1.437 -16.020 1.00 94.81 112 GLN A O 1
ATOM 842 N N . PHE A 1 113 ? 15.487 -3.611 -15.466 1.00 96.44 113 PHE A N 1
ATOM 843 C CA . PHE A 1 113 ? 16.167 -4.101 -16.661 1.00 96.44 113 PHE A CA 1
ATOM 844 C C . PHE A 1 113 ? 15.385 -3.757 -17.938 1.00 96.44 113 PHE A C 1
ATOM 846 O O . PHE A 1 113 ? 15.913 -3.069 -18.812 1.00 96.44 113 PHE A O 1
ATOM 853 N N . LEU A 1 114 ? 14.112 -4.154 -18.017 1.00 96.06 114 LEU A N 1
ATOM 854 C CA . LEU A 1 114 ? 13.291 -3.965 -19.217 1.00 96.06 114 LEU A CA 1
ATOM 855 C C . LEU A 1 114 ? 12.945 -2.493 -19.469 1.00 96.06 114 LEU A C 1
ATOM 857 O O . LEU A 1 114 ? 12.863 -2.058 -20.618 1.00 96.06 114 LEU A O 1
ATOM 861 N N . GLN A 1 115 ? 12.765 -1.702 -18.408 1.00 94.75 115 GLN A N 1
ATOM 862 C CA . GLN A 1 115 ? 12.561 -0.262 -18.528 1.00 94.75 115 GLN A CA 1
ATOM 863 C C . GLN A 1 115 ? 13.795 0.403 -19.146 1.00 94.75 115 GLN A C 1
ATOM 865 O O . GLN A 1 115 ? 13.662 1.196 -20.078 1.00 94.75 115 GLN A O 1
ATOM 870 N N . LYS A 1 116 ? 14.997 0.038 -18.688 1.00 95.31 116 LYS A N 1
ATOM 871 C CA . LYS A 1 116 ? 16.245 0.564 -19.246 1.00 95.31 116 LYS A CA 1
ATOM 872 C C . LYS A 1 116 ? 16.429 0.169 -20.712 1.00 95.31 116 LYS A C 1
ATOM 874 O O . LYS A 1 116 ? 16.870 0.998 -21.504 1.00 95.31 116 LYS A O 1
ATOM 879 N N . GLU A 1 117 ? 16.077 -1.058 -21.096 1.00 95.62 117 GLU A N 1
ATOM 880 C CA . GLU A 1 117 ? 16.100 -1.478 -22.505 1.00 95.62 117 GLU A CA 1
ATOM 881 C C . GLU A 1 117 ? 15.125 -0.658 -23.366 1.00 95.62 117 GLU A C 1
ATOM 883 O O . GLU A 1 117 ? 15.493 -0.184 -24.445 1.00 95.62 117 GLU A O 1
ATOM 888 N N . ALA A 1 118 ? 13.900 -0.427 -22.880 1.00 94.38 118 ALA A N 1
ATOM 889 C CA . ALA A 1 118 ? 12.917 0.406 -23.570 1.00 94.38 118 ALA A CA 1
ATOM 890 C C . ALA A 1 118 ? 13.427 1.845 -23.766 1.00 94.38 118 ALA A C 1
ATOM 892 O O . ALA A 1 118 ? 13.397 2.359 -24.889 1.00 94.38 118 ALA A O 1
ATOM 893 N N . GLU A 1 119 ? 13.982 2.455 -22.715 1.00 93.25 119 GLU A N 1
ATOM 894 C CA . GLU A 1 119 ? 14.582 3.794 -22.756 1.00 93.25 119 GLU A CA 1
ATOM 895 C C . GLU A 1 119 ? 15.747 3.871 -23.754 1.00 93.25 119 GLU A C 1
ATOM 897 O O . GLU A 1 119 ? 15.803 4.790 -24.572 1.00 93.25 119 GLU A O 1
ATOM 902 N N . GLN A 1 120 ? 16.643 2.879 -23.753 1.00 95.19 120 GLN A N 1
ATOM 903 C CA . GLN A 1 120 ? 17.767 2.798 -24.695 1.00 95.19 120 GLN A CA 1
ATOM 904 C C . GLN A 1 120 ? 17.313 2.629 -26.149 1.00 95.19 120 GLN A C 1
ATOM 906 O O . GLN A 1 120 ? 17.973 3.125 -27.061 1.00 95.19 120 GLN A O 1
ATOM 911 N N . SER A 1 121 ? 16.173 1.971 -26.372 1.00 93.88 121 SER A N 1
ATOM 912 C CA . SER A 1 121 ? 15.551 1.847 -27.694 1.00 93.88 121 SER A CA 1
ATOM 913 C C . SER A 1 121 ? 14.759 3.091 -28.130 1.00 93.88 121 SER A C 1
ATOM 915 O O . SER A 1 121 ? 14.196 3.109 -29.224 1.00 93.88 121 SER A O 1
ATOM 917 N N . GLY A 1 122 ? 14.696 4.133 -27.289 1.00 95.19 122 GLY A N 1
ATOM 918 C CA . GLY A 1 122 ? 13.942 5.362 -27.548 1.00 95.19 122 GLY A CA 1
ATOM 919 C C . GLY A 1 122 ? 12.423 5.189 -27.469 1.00 95.19 122 GLY A C 1
ATOM 920 O O . GLY A 1 122 ? 11.681 6.057 -27.932 1.00 95.19 122 GLY A O 1
ATOM 921 N N . ARG A 1 123 ? 11.940 4.077 -26.905 1.00 92.38 123 ARG A N 1
ATOM 922 C CA . ARG A 1 123 ? 10.513 3.781 -26.788 1.00 92.38 123 ARG A CA 1
ATOM 923 C C . ARG A 1 123 ? 9.957 4.268 -25.457 1.00 92.38 123 ARG A C 1
ATOM 925 O O . ARG A 1 123 ? 10.307 3.755 -24.402 1.00 92.38 123 ARG A O 1
ATOM 932 N N . THR A 1 124 ? 9.042 5.229 -25.529 1.00 93.00 124 THR A N 1
ATOM 933 C CA . THR A 1 124 ? 8.413 5.880 -24.365 1.00 93.00 124 THR A CA 1
ATOM 934 C C . THR A 1 124 ? 6.883 5.796 -24.385 1.00 93.00 124 THR A C 1
ATOM 936 O O . THR A 1 124 ? 6.203 6.464 -23.610 1.00 93.00 124 THR A O 1
ATOM 939 N N . ASP A 1 125 ? 6.324 4.988 -25.287 1.00 94.94 125 ASP A N 1
ATOM 940 C CA . ASP A 1 125 ? 4.885 4.822 -25.455 1.00 94.94 125 ASP A CA 1
ATOM 941 C C . ASP A 1 125 ? 4.264 3.894 -24.389 1.00 94.94 125 ASP A C 1
ATOM 943 O O . ASP A 1 125 ? 4.954 3.143 -23.699 1.00 94.94 125 ASP A O 1
ATOM 947 N N . GLY A 1 126 ? 2.932 3.907 -24.271 1.00 94.94 126 GLY A N 1
ATOM 948 C CA . GLY A 1 126 ? 2.217 3.089 -23.284 1.00 94.94 126 GLY A CA 1
ATOM 949 C C . GLY A 1 126 ? 2.448 1.578 -23.427 1.00 94.94 126 GLY A C 1
ATOM 950 O O . GLY A 1 126 ? 2.480 0.875 -22.419 1.00 94.94 126 GLY A O 1
ATOM 951 N N . ASN A 1 127 ? 2.685 1.068 -24.643 1.00 95.81 127 ASN A N 1
ATOM 952 C CA . ASN A 1 127 ? 3.008 -0.349 -24.829 1.00 95.81 127 ASN A CA 1
ATOM 953 C C . ASN A 1 127 ? 4.441 -0.658 -24.389 1.00 95.81 127 ASN A C 1
ATOM 955 O O . ASN A 1 127 ? 4.719 -1.783 -23.989 1.00 95.81 127 ASN A O 1
ATOM 959 N N . ALA A 1 128 ? 5.359 0.311 -24.463 1.00 94.75 128 ALA A N 1
ATOM 960 C CA . ALA A 1 128 ? 6.706 0.158 -23.915 1.00 94.75 128 ALA A CA 1
ATOM 961 C C . ALA A 1 128 ? 6.664 0.050 -22.389 1.00 94.75 128 ALA A C 1
ATOM 963 O O . ALA A 1 128 ? 7.312 -0.825 -21.825 1.00 94.75 128 ALA A O 1
ATOM 964 N N . TYR A 1 129 ? 5.832 0.871 -21.742 1.00 94.44 129 TYR A N 1
ATOM 965 C CA . TYR A 1 129 ? 5.592 0.780 -20.302 1.00 94.44 129 TYR A CA 1
ATOM 966 C C . TYR A 1 129 ? 4.968 -0.562 -19.892 1.00 94.44 129 TYR A C 1
ATOM 968 O O . TYR A 1 129 ? 5.426 -1.189 -18.944 1.00 94.44 129 TYR A O 1
ATOM 976 N N . ALA A 1 130 ? 3.949 -1.038 -20.614 1.00 95.38 130 ALA A N 1
ATOM 977 C CA . ALA A 1 130 ? 3.355 -2.345 -20.328 1.00 95.38 130 ALA A CA 1
ATOM 978 C C . ALA A 1 130 ? 4.360 -3.493 -20.547 1.00 95.38 130 ALA A C 1
ATOM 980 O O . ALA A 1 130 ? 4.429 -4.420 -19.748 1.00 95.38 130 ALA A O 1
ATOM 981 N N . ALA A 1 131 ? 5.182 -3.414 -21.599 1.00 95.12 131 ALA A N 1
ATOM 982 C CA . ALA A 1 131 ? 6.201 -4.421 -21.890 1.00 95.12 131 ALA A CA 1
ATOM 983 C C . ALA A 1 131 ? 7.352 -4.437 -20.870 1.00 95.12 131 ALA A C 1
ATOM 985 O O . ALA A 1 131 ? 7.966 -5.485 -20.685 1.00 95.12 131 ALA A O 1
ATOM 986 N N . SER A 1 132 ? 7.642 -3.316 -20.196 1.00 94.62 132 SER A N 1
ATOM 987 C CA . SER A 1 132 ? 8.645 -3.285 -19.124 1.00 94.62 132 SER A CA 1
ATOM 988 C C . SER A 1 132 ? 8.149 -3.858 -17.795 1.00 94.62 132 SER A C 1
ATOM 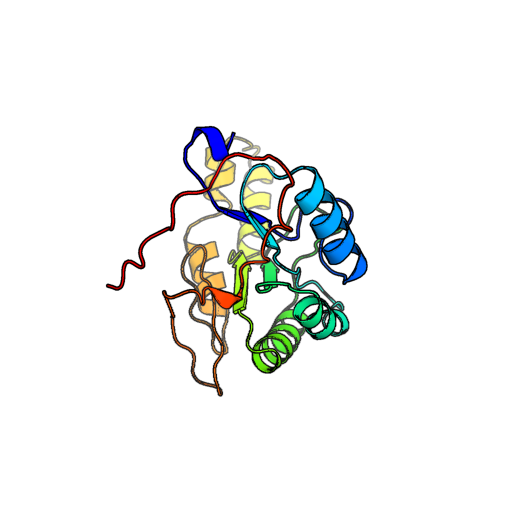990 O O . SER A 1 132 ? 8.948 -4.061 -16.883 1.00 94.62 132 SER A O 1
ATOM 992 N N . ARG A 1 133 ? 6.850 -4.164 -17.690 1.00 95.75 133 ARG A N 1
ATOM 993 C CA . ARG A 1 133 ? 6.193 -4.753 -16.513 1.00 95.75 133 ARG A CA 1
ATOM 994 C C . ARG A 1 133 ? 5.406 -6.004 -16.916 1.00 95.75 133 ARG A C 1
ATOM 996 O O . ARG A 1 133 ? 4.179 -6.016 -16.839 1.00 95.75 133 ARG A O 1
ATOM 1003 N N . PRO A 1 134 ? 6.090 -7.038 -17.430 1.00 95.38 134 PRO A N 1
ATOM 1004 C CA . PRO A 1 134 ? 5.412 -8.200 -17.975 1.00 95.38 134 PRO A CA 1
ATOM 1005 C C . PRO A 1 134 ? 4.808 -9.066 -16.849 1.00 95.38 134 PRO A C 1
ATOM 1007 O O . PRO A 1 134 ? 5.301 -9.020 -15.717 1.00 95.38 134 PRO A O 1
ATOM 1010 N N . PRO A 1 135 ? 3.796 -9.906 -17.136 1.00 94.75 135 PRO A N 1
ATOM 1011 C CA . PRO A 1 135 ? 3.189 -10.806 -16.147 1.00 94.75 135 PRO A CA 1
ATOM 1012 C C . PRO A 1 135 ? 4.194 -11.709 -15.416 1.00 94.75 135 PRO A C 1
ATOM 1014 O O . PRO A 1 135 ? 3.978 -12.092 -14.270 1.00 94.75 135 PRO A O 1
ATOM 1017 N N . GLU A 1 136 ? 5.320 -12.036 -16.048 1.00 94.31 136 GLU A N 1
ATOM 1018 C CA . GLU A 1 136 ? 6.415 -12.795 -15.449 1.00 94.31 136 GLU A CA 1
ATOM 1019 C C . GLU A 1 136 ? 7.070 -12.054 -14.277 1.00 94.31 136 GLU A C 1
ATOM 1021 O O . GLU A 1 136 ? 7.496 -12.707 -13.330 1.00 94.31 136 GLU A O 1
ATOM 1026 N N . ALA A 1 137 ? 7.123 -10.718 -14.299 1.00 91.88 137 ALA A N 1
ATOM 1027 C CA . ALA A 1 137 ? 7.637 -9.928 -13.181 1.00 91.88 137 ALA A CA 1
ATOM 1028 C C . ALA A 1 137 ? 6.696 -9.987 -11.971 1.00 91.88 137 ALA A C 1
ATOM 1030 O O . ALA A 1 137 ? 7.162 -10.030 -10.832 1.00 91.88 137 ALA A O 1
ATOM 1031 N N . GLU A 1 138 ? 5.382 -10.030 -12.201 1.00 90.50 138 GLU A N 1
ATOM 1032 C CA . GLU A 1 138 ? 4.398 -10.264 -11.140 1.00 90.50 138 GLU A CA 1
ATOM 1033 C C . GLU A 1 138 ? 4.506 -11.693 -10.599 1.00 90.50 138 GLU A C 1
ATOM 1035 O O . GLU A 1 138 ? 4.595 -11.906 -9.389 1.00 90.50 138 GLU A O 1
ATOM 1040 N N . ALA A 1 139 ? 4.547 -12.684 -11.496 1.00 89.25 139 ALA A N 1
ATOM 1041 C CA . ALA A 1 139 ? 4.628 -14.093 -11.132 1.00 89.25 139 ALA A CA 1
ATOM 1042 C C . ALA A 1 139 ? 5.920 -14.414 -10.369 1.00 89.25 139 ALA A C 1
ATOM 1044 O O . ALA A 1 139 ? 5.881 -15.150 -9.383 1.00 89.25 139 ALA A O 1
ATOM 1045 N N . GLU A 1 140 ? 7.054 -13.849 -10.792 1.00 87.94 140 GLU A N 1
ATOM 1046 C CA . GLU A 1 140 ? 8.326 -13.981 -10.088 1.00 87.94 140 GLU A CA 1
ATOM 1047 C C . GLU A 1 140 ? 8.200 -13.437 -8.673 1.00 87.94 140 GLU A C 1
ATOM 1049 O O . GLU A 1 140 ? 8.439 -14.204 -7.756 1.00 87.94 140 GLU A O 1
ATOM 1054 N N . ALA A 1 141 ? 7.730 -12.203 -8.481 1.00 87.94 141 ALA A N 1
ATOM 1055 C CA . ALA A 1 141 ? 7.599 -11.581 -7.163 1.00 87.94 141 ALA A CA 1
ATOM 1056 C C . ALA A 1 141 ? 6.612 -12.309 -6.236 1.00 87.94 141 ALA A C 1
ATOM 1058 O O . ALA A 1 141 ? 6.853 -12.476 -5.038 1.00 87.94 141 ALA A O 1
ATOM 1059 N N . VAL A 1 142 ? 5.500 -12.787 -6.797 1.00 83.75 142 VAL A N 1
ATOM 1060 C CA . VAL A 1 142 ? 4.532 -13.640 -6.100 1.00 83.75 142 VAL A CA 1
ATOM 1061 C C . VAL A 1 142 ? 5.197 -14.921 -5.598 1.00 83.75 142 VAL A C 1
ATOM 1063 O O . VAL A 1 142 ? 4.998 -15.315 -4.449 1.00 83.75 142 VAL A O 1
ATOM 1066 N N . MET A 1 143 ? 5.980 -15.577 -6.456 1.00 80.31 143 MET A N 1
ATOM 1067 C CA . MET A 1 143 ? 6.614 -16.856 -6.147 1.00 80.31 143 MET A CA 1
ATOM 1068 C C . MET A 1 143 ? 7.875 -16.689 -5.299 1.00 80.31 143 MET A C 1
ATOM 1070 O O . MET A 1 143 ? 8.166 -17.560 -4.485 1.00 80.31 143 MET A O 1
ATOM 1074 N N . SER A 1 144 ? 8.624 -15.600 -5.488 1.00 71.00 144 SER A N 1
ATOM 1075 C CA . SER A 1 144 ? 9.876 -15.238 -4.816 1.00 71.00 144 SER A CA 1
ATOM 1076 C C . SER A 1 144 ? 9.674 -14.593 -3.455 1.00 71.00 144 SER A C 1
ATOM 1078 O O . SER A 1 144 ? 10.612 -14.596 -2.662 1.00 71.00 144 SER A O 1
ATOM 1080 N N . GLY A 1 145 ? 8.417 -14.343 -3.071 1.00 59.03 145 GLY A N 1
ATOM 1081 C CA . GLY A 1 145 ? 7.940 -14.443 -1.684 1.00 59.03 145 GLY A CA 1
ATOM 1082 C C . GLY A 1 145 ? 8.255 -15.787 -0.977 1.00 59.03 145 GLY A C 1
ATOM 1083 O O . GLY A 1 145 ? 7.678 -16.090 0.073 1.00 59.03 145 GLY A O 1
ATOM 1084 N N . LYS A 1 146 ? 9.167 -16.604 -1.539 1.00 45.09 146 LYS A N 1
ATOM 1085 C CA . LYS A 1 146 ? 10.021 -17.638 -0.933 1.00 45.09 146 LYS A CA 1
ATOM 1086 C C . LYS A 1 146 ? 10.433 -17.219 0.477 1.00 45.09 146 LYS A C 1
ATOM 1088 O O . LYS A 1 146 ? 11.439 -16.555 0.687 1.00 45.09 146 LYS A O 1
ATOM 1093 N N . HIS A 1 147 ? 9.583 -17.542 1.441 1.00 40.81 147 HIS A N 1
ATOM 1094 C CA . HIS A 1 147 ? 9.718 -18.671 2.371 1.00 40.81 147 HIS A CA 1
ATOM 1095 C C . HIS A 1 147 ? 8.368 -18.991 3.058 1.00 40.81 147 HIS A C 1
ATOM 1097 O O . HIS A 1 147 ? 8.342 -19.687 4.070 1.00 40.81 147 HIS A O 1
ATOM 1103 N N . GLY A 1 148 ? 7.230 -18.532 2.515 1.00 37.25 148 GLY A N 1
ATOM 1104 C CA . GLY A 1 148 ? 5.924 -18.910 3.056 1.00 37.25 148 GLY A CA 1
ATOM 1105 C C . GLY A 1 148 ? 4.792 -17.947 2.729 1.00 37.25 148 GLY A C 1
ATOM 1106 O O . GLY A 1 148 ? 4.012 -17.623 3.613 1.00 37.25 148 GLY A O 1
ATOM 1107 N N . VAL A 1 149 ? 4.695 -17.432 1.507 1.00 41.25 149 VAL A N 1
ATOM 1108 C CA . VAL A 1 149 ? 3.662 -16.444 1.189 1.00 41.25 149 VAL A CA 1
ATOM 1109 C C . VAL A 1 149 ? 3.110 -16.719 -0.204 1.00 41.25 149 VAL A C 1
ATOM 1111 O O . VAL A 1 149 ? 3.788 -16.491 -1.196 1.00 41.25 149 VAL A O 1
ATOM 1114 N N . LEU A 1 150 ? 1.881 -17.234 -0.282 1.00 33.06 150 LEU A N 1
ATOM 1115 C CA . LEU A 1 150 ? 1.116 -17.307 -1.528 1.00 33.06 150 LEU A CA 1
ATOM 1116 C C . LEU A 1 150 ? 0.473 -15.938 -1.764 1.00 33.06 150 LEU A C 1
ATOM 1118 O O . LEU A 1 150 ? -0.441 -15.546 -1.041 1.00 33.06 150 LEU A O 1
ATOM 1122 N N . CYS A 1 151 ? 0.969 -15.207 -2.759 1.00 34.62 151 CYS A N 1
ATOM 1123 C CA . CYS A 1 151 ? 0.362 -13.975 -3.247 1.00 34.62 151 CYS A CA 1
ATOM 1124 C C . CYS A 1 151 ? -0.417 -14.285 -4.542 1.00 34.62 151 CYS A C 1
ATOM 1126 O O . CYS A 1 151 ? 0.006 -15.078 -5.371 1.00 34.62 151 CYS A O 1
ATOM 1128 N N . HIS A 1 152 ? -1.591 -13.702 -4.721 1.00 27.59 152 HIS A N 1
ATOM 1129 C CA . HIS A 1 152 ? -2.199 -13.516 -6.039 1.00 27.59 152 HIS A CA 1
ATOM 1130 C C . HIS A 1 152 ? -2.491 -12.023 -6.127 1.00 27.59 152 HIS A C 1
ATOM 1132 O O . HIS A 1 152 ? -2.722 -11.409 -5.087 1.00 27.59 152 HIS A O 1
ATOM 1138 N N . SER A 1 153 ? -2.397 -11.441 -7.318 1.00 33.56 153 SER A N 1
ATOM 1139 C CA . SER A 1 153 ? -2.676 -10.032 -7.636 1.00 33.56 153 SER A CA 1
ATOM 1140 C C . SER A 1 153 ? -3.642 -9.351 -6.641 1.00 33.56 153 SER A C 1
ATOM 1142 O O . SER A 1 153 ? -4.814 -9.699 -6.546 1.00 33.56 153 SER A O 1
ATOM 1144 N N . ILE A 1 154 ? -3.115 -8.405 -5.844 1.00 39.78 154 ILE A N 1
ATOM 1145 C CA . ILE A 1 154 ? -3.772 -7.801 -4.660 1.00 39.78 154 ILE A CA 1
ATOM 1146 C C . ILE A 1 154 ? -4.224 -8.879 -3.648 1.00 39.78 154 ILE A C 1
ATOM 1148 O O . ILE A 1 154 ? -5.404 -9.096 -3.386 1.00 39.78 154 ILE A O 1
ATOM 1152 N N . GLY A 1 155 ? -3.249 -9.564 -3.053 1.00 39.28 155 GLY A N 1
ATOM 1153 C CA . GLY A 1 155 ? -3.477 -10.622 -2.071 1.00 39.28 155 GLY A CA 1
ATOM 1154 C C . GLY A 1 155 ? -3.331 -10.102 -0.646 1.00 39.28 155 GLY A C 1
ATOM 1155 O O . GLY A 1 155 ? -2.286 -9.565 -0.274 1.00 39.28 155 GLY A O 1
ATOM 1156 N N . VAL A 1 156 ? -4.374 -10.275 0.160 1.00 42.47 156 VAL A N 1
ATOM 1157 C CA . VAL A 1 156 ? -4.330 -10.122 1.617 1.00 42.47 156 VAL A CA 1
ATOM 1158 C C . VAL A 1 156 ? -3.742 -11.402 2.211 1.00 42.47 156 VAL A C 1
ATOM 1160 O O . VAL A 1 156 ? -4.320 -12.473 2.051 1.00 42.47 156 VAL A O 1
ATOM 1163 N N . ILE A 1 157 ? -2.595 -11.308 2.888 1.00 48.00 157 ILE A N 1
ATOM 1164 C CA . ILE A 1 157 ? -1.930 -12.463 3.505 1.00 48.00 157 ILE A CA 1
ATOM 1165 C C . ILE A 1 157 ? -2.245 -12.470 5.001 1.00 48.00 157 ILE A C 1
ATOM 1167 O O . ILE A 1 157 ? -1.836 -11.551 5.713 1.00 48.00 157 ILE A O 1
ATOM 1171 N N . GLN A 1 158 ? -2.934 -13.508 5.484 1.00 40.06 158 GLN A N 1
ATOM 1172 C CA . GLN A 1 158 ? -3.087 -13.798 6.914 1.00 40.06 158 GLN A CA 1
ATOM 1173 C C . GLN A 1 158 ? -2.084 -14.884 7.329 1.00 40.06 158 GLN A C 1
ATOM 1175 O O . GLN A 1 158 ? -1.999 -15.936 6.697 1.00 40.06 158 GLN A O 1
ATOM 1180 N N . ILE A 1 159 ? -1.305 -14.613 8.381 1.00 43.62 159 ILE A N 1
ATOM 1181 C CA . ILE A 1 159 ? -0.304 -15.534 8.936 1.00 43.62 159 ILE A CA 1
ATOM 1182 C C . ILE A 1 159 ? -0.805 -15.991 10.313 1.00 43.62 159 ILE A C 1
ATOM 1184 O O . ILE A 1 159 ? -0.733 -15.212 11.260 1.00 43.62 159 ILE A O 1
ATOM 1188 N N . ASP A 1 160 ? -1.282 -17.235 10.430 1.00 35.19 160 ASP A N 1
ATOM 1189 C CA . ASP A 1 160 ? -1.704 -17.842 11.704 1.00 35.19 160 ASP A CA 1
ATOM 1190 C C . ASP A 1 160 ? -0.793 -19.035 12.047 1.00 35.19 160 ASP A C 1
ATOM 1192 O O . ASP A 1 160 ? -0.666 -19.970 11.261 1.00 35.19 160 ASP A O 1
ATOM 1196 N N . ASP A 1 161 ? -0.143 -19.012 13.217 1.00 37.91 161 ASP A N 1
ATOM 1197 C CA . ASP A 1 161 ? 0.603 -20.138 13.818 1.00 37.91 161 ASP A CA 1
ATOM 1198 C C . ASP A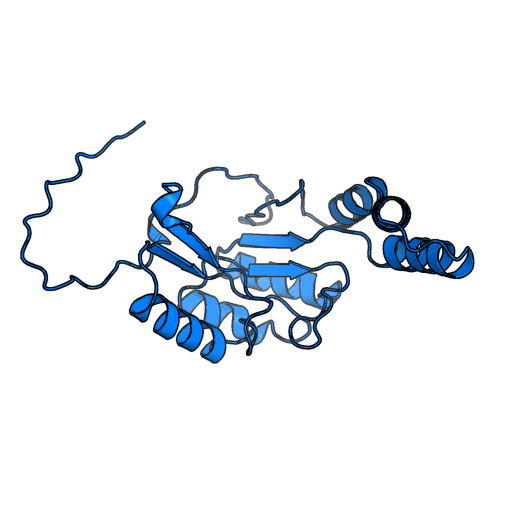 1 161 ? 1.506 -20.947 12.855 1.00 37.91 161 ASP A C 1
ATOM 1200 O O . ASP A 1 161 ? 1.569 -22.178 12.898 1.00 37.91 161 ASP A O 1
ATOM 1204 N N . GLY A 1 162 ? 2.214 -20.258 11.952 1.00 35.91 162 GLY A N 1
ATOM 1205 C CA . GLY A 1 162 ? 3.125 -20.892 10.989 1.00 35.91 162 GLY A CA 1
ATOM 1206 C C . GLY A 1 162 ? 2.433 -21.696 9.878 1.00 35.91 162 GLY A C 1
ATOM 1207 O O . GLY A 1 162 ? 3.108 -22.410 9.137 1.00 35.91 162 GLY A O 1
ATOM 1208 N N . LYS A 1 163 ? 1.108 -21.578 9.733 1.00 30.23 163 LYS A N 1
ATOM 1209 C CA . LYS A 1 163 ? 0.327 -22.119 8.618 1.00 30.23 163 LYS A CA 1
ATOM 1210 C C . LYS A 1 163 ? -0.268 -20.971 7.805 1.00 30.23 163 LYS A C 1
ATOM 1212 O O . LYS A 1 163 ? -0.927 -20.077 8.322 1.00 30.23 163 LYS A O 1
ATOM 1217 N N . ILE A 1 164 ? -0.009 -21.005 6.504 1.00 36.81 164 ILE A N 1
ATOM 1218 C CA . ILE A 1 164 ? -0.421 -19.964 5.560 1.00 36.81 164 ILE A CA 1
ATOM 1219 C C . ILE A 1 164 ? -1.758 -20.386 4.961 1.00 36.81 164 ILE A C 1
ATOM 1221 O O . ILE A 1 164 ? -1.853 -21.459 4.366 1.00 36.81 164 ILE A O 1
ATOM 1225 N N . GLY A 1 165 ? -2.787 -19.560 5.140 1.00 31.64 165 GLY A N 1
ATOM 1226 C CA . GLY A 1 165 ? -4.136 -19.814 4.644 1.00 31.64 165 GLY A CA 1
ATOM 1227 C C . GLY A 1 165 ? -4.780 -18.542 4.105 1.00 31.64 165 GLY A C 1
ATOM 1228 O O . GLY A 1 165 ? -4.595 -17.458 4.653 1.00 31.64 165 GLY A O 1
ATOM 1229 N N . ILE A 1 166 ? -5.538 -18.681 3.019 1.00 33.94 166 ILE A N 1
ATOM 1230 C CA . ILE A 1 166 ? -6.308 -17.594 2.406 1.00 33.94 166 ILE A CA 1
ATOM 1231 C C . ILE A 1 166 ? -7.649 -17.502 3.148 1.00 33.94 166 ILE A C 1
ATOM 1233 O O . ILE A 1 166 ? -8.413 -18.467 3.139 1.00 33.94 166 ILE A O 1
ATOM 1237 N N . LYS A 1 167 ? -7.943 -16.362 3.787 1.00 35.44 167 LYS A N 1
ATOM 1238 C CA . LYS A 1 167 ? -9.277 -16.049 4.328 1.00 35.44 167 LYS A CA 1
ATOM 1239 C C . LYS A 1 167 ? -9.927 -14.949 3.498 1.00 35.44 167 LYS A C 1
ATOM 1241 O O . LYS A 1 167 ? -9.338 -13.892 3.299 1.00 35.44 167 LYS A O 1
ATOM 1246 N N . THR A 1 168 ? -11.149 -15.204 3.045 1.00 31.19 168 THR A N 1
ATOM 1247 C CA . THR A 1 168 ? -12.007 -14.236 2.343 1.00 31.19 168 THR A CA 1
ATOM 1248 C C . THR A 1 168 ? -12.894 -13.428 3.291 1.00 31.19 168 THR A C 1
ATOM 1250 O O . THR A 1 168 ? -13.512 -12.458 2.860 1.00 31.19 168 THR A O 1
ATOM 1253 N N . ASP A 1 169 ? -12.929 -13.787 4.577 1.00 31.95 169 ASP A N 1
ATOM 1254 C CA . ASP A 1 169 ? -13.876 -13.227 5.540 1.00 31.95 169 ASP A CA 1
ATOM 1255 C C . ASP A 1 169 ? -13.166 -12.221 6.456 1.00 31.95 169 ASP A C 1
ATOM 1257 O O . ASP A 1 169 ? -12.371 -12.589 7.325 1.00 31.95 169 ASP A O 1
ATOM 1261 N N . PHE A 1 170 ? -13.437 -10.933 6.234 1.00 39.47 170 PHE A N 1
ATOM 1262 C CA . PHE A 1 170 ? -12.966 -9.835 7.080 1.00 39.47 170 PHE A CA 1
ATOM 1263 C C . PHE A 1 170 ? -13.823 -9.731 8.348 1.00 39.47 170 PHE A C 1
ATOM 1265 O O . PHE A 1 170 ? -15.048 -9.644 8.271 1.00 39.47 170 PHE A O 1
ATOM 1272 N N . ASP A 1 171 ? -13.179 -9.690 9.517 1.00 41.81 171 ASP A N 1
ATOM 1273 C CA . ASP A 1 171 ? -13.863 -9.501 10.799 1.00 41.81 171 ASP A CA 1
ATOM 1274 C C . ASP A 1 171 ? -14.456 -8.073 10.893 1.00 41.81 171 ASP A C 1
ATOM 1276 O O . ASP A 1 171 ? -13.718 -7.085 10.783 1.00 41.81 171 ASP A O 1
ATOM 1280 N N . PRO A 1 172 ? -15.774 -7.922 11.118 1.00 39.31 172 PRO A N 1
ATOM 1281 C CA . PRO A 1 172 ? -16.408 -6.616 11.264 1.00 39.31 172 PRO A CA 1
ATOM 1282 C C . PRO A 1 172 ? -15.937 -5.805 12.486 1.00 39.31 172 PRO A C 1
ATOM 1284 O O . PRO A 1 172 ? -16.192 -4.604 12.552 1.00 39.31 172 PRO A O 1
ATOM 1287 N N . ALA A 1 173 ? -15.199 -6.389 13.434 1.00 42.38 173 ALA A N 1
ATOM 1288 C CA . ALA A 1 173 ? -14.592 -5.652 14.545 1.00 42.38 173 ALA A CA 1
ATOM 1289 C C . ALA A 1 173 ? -13.503 -4.643 14.112 1.00 42.38 173 ALA A C 1
ATOM 1291 O O . ALA A 1 173 ? -13.092 -3.798 14.908 1.00 42.38 173 ALA A O 1
ATOM 1292 N N . PHE A 1 174 ? -13.035 -4.700 12.860 1.00 39.44 174 PHE A N 1
ATOM 1293 C CA . PHE A 1 174 ? -12.030 -3.777 12.320 1.00 39.44 174 PHE A CA 1
ATOM 1294 C C . PHE A 1 174 ? -12.579 -2.392 11.938 1.00 39.44 174 PHE A C 1
ATOM 1296 O O . PHE A 1 174 ? -11.795 -1.481 11.655 1.00 39.44 174 PHE A O 1
ATOM 1303 N N . PHE A 1 175 ? -13.901 -2.205 11.923 1.00 42.91 175 PHE A N 1
ATOM 1304 C CA . PHE A 1 175 ? -14.509 -0.926 11.567 1.00 42.91 175 PHE A CA 1
ATOM 1305 C C . PHE A 1 175 ? -14.483 0.036 12.757 1.00 42.91 175 PHE A C 1
ATOM 1307 O O . PHE A 1 175 ? -15.062 -0.231 13.808 1.00 42.91 175 PHE A O 1
ATOM 1314 N N . LEU A 1 176 ? -13.827 1.189 12.590 1.00 43.31 176 LEU A N 1
ATOM 1315 C CA . LEU A 1 176 ? -13.890 2.264 13.578 1.00 43.31 176 LEU A CA 1
ATOM 1316 C C . LEU A 1 176 ? -15.314 2.847 13.581 1.00 43.31 176 LEU A C 1
ATOM 1318 O O . LEU A 1 176 ? -15.723 3.416 12.565 1.00 43.31 176 LEU A O 1
ATOM 1322 N N . PRO A 1 177 ? -16.077 2.755 14.687 1.00 35.00 177 PRO A N 1
ATOM 1323 C CA . PRO A 1 177 ? -17.419 3.312 14.723 1.00 35.00 177 PRO A CA 1
ATOM 1324 C C . PRO A 1 177 ? -17.361 4.840 14.593 1.00 35.00 177 PRO A C 1
ATOM 1326 O O . PRO A 1 177 ? -16.570 5.515 15.262 1.00 35.00 177 PRO A O 1
ATOM 1329 N N . LYS A 1 178 ? -18.217 5.405 13.733 1.00 37.00 178 LYS A N 1
ATOM 1330 C CA . LYS A 1 178 ? -18.466 6.852 13.694 1.00 37.00 178 LYS A CA 1
ATOM 1331 C C . LYS A 1 178 ? -19.068 7.279 15.036 1.00 37.00 178 LYS A C 1
ATOM 1333 O O . LYS A 1 178 ? -20.045 6.685 15.487 1.00 37.00 178 LYS A O 1
ATOM 1338 N N . ALA A 1 179 ? -18.507 8.322 15.651 1.00 37.72 179 ALA A N 1
ATOM 1339 C CA . ALA A 1 179 ? -19.138 8.988 16.787 1.00 37.72 179 ALA A CA 1
ATOM 1340 C C . ALA A 1 179 ? -20.550 9.450 16.388 1.00 37.72 179 ALA A C 1
ATOM 1342 O O . ALA A 1 179 ? -20.754 9.926 15.266 1.00 37.72 179 ALA A O 1
ATOM 1343 N N . GLU A 1 180 ? -21.513 9.272 17.292 1.00 33.84 180 GLU A N 1
ATOM 1344 C CA . GLU A 1 180 ? -22.914 9.631 17.084 1.00 33.84 180 GLU A CA 1
ATOM 1345 C C . GLU A 1 180 ? -23.033 11.089 16.621 1.00 33.84 180 GLU A C 1
ATOM 1347 O O . GLU A 1 180 ? -22.706 12.034 17.336 1.00 33.84 180 GLU A O 1
ATOM 1352 N N . SER A 1 181 ? -23.486 11.279 15.382 1.00 38.38 181 SER A N 1
ATOM 1353 C CA . SER A 1 181 ? -23.782 12.601 14.842 1.00 38.38 181 SER A CA 1
ATOM 1354 C C . SER A 1 181 ? -25.135 13.073 15.375 1.00 38.38 181 SER A C 1
ATOM 1356 O O . SER A 1 181 ? -26.149 12.419 15.123 1.00 38.38 181 SER A O 1
ATOM 1358 N N . SER A 1 182 ? -25.166 14.239 16.019 1.00 34.41 182 SER A N 1
ATOM 1359 C CA . SER A 1 182 ? -26.335 14.929 16.591 1.00 34.41 182 SER A CA 1
ATOM 1360 C C . SER A 1 182 ? -27.384 15.428 15.575 1.00 34.41 182 SER A C 1
ATOM 1362 O O . SER A 1 182 ? -28.141 16.356 15.856 1.00 34.41 182 SER A O 1
ATOM 1364 N N . CYS A 1 183 ? -27.489 14.828 14.386 1.00 36.38 183 CYS A N 1
ATOM 1365 C CA . CYS A 1 183 ? -28.523 15.197 13.421 1.00 36.38 183 CYS A CA 1
ATOM 1366 C C . CYS A 1 183 ? -29.780 14.339 13.642 1.00 36.38 183 CYS A C 1
ATOM 1368 O O . CYS A 1 183 ? -29.797 13.151 13.323 1.00 36.38 183 CYS A O 1
ATOM 1370 N N . GLY A 1 184 ? -30.824 14.953 14.209 1.00 36.25 184 GLY A N 1
ATOM 1371 C CA . GLY A 1 184 ? -32.080 14.336 14.650 1.00 36.25 184 GLY A CA 1
ATOM 1372 C C . GLY A 1 184 ? -32.984 13.775 13.546 1.00 36.25 184 GLY A C 1
ATOM 1373 O O . GLY A 1 184 ? -34.131 14.193 13.410 1.00 36.25 184 GLY A O 1
ATOM 1374 N N . ARG A 1 185 ? -32.512 12.783 12.784 1.00 36.16 185 ARG A N 1
ATOM 1375 C CA . ARG A 1 185 ? -33.395 11.865 12.051 1.00 36.16 185 ARG A CA 1
ATOM 1376 C C . ARG A 1 185 ? -33.296 10.469 12.664 1.00 36.16 185 ARG A C 1
ATOM 1378 O O . ARG A 1 185 ? -32.187 9.940 12.747 1.00 36.16 185 ARG A O 1
ATOM 1385 N N . PRO A 1 186 ? -34.418 9.844 13.065 1.00 32.12 186 PRO A N 1
ATOM 1386 C CA . PRO A 1 186 ? -34.384 8.498 13.620 1.00 32.12 186 PRO A CA 1
ATOM 1387 C C . PRO A 1 186 ? -33.868 7.521 12.556 1.00 32.12 186 PRO A C 1
ATOM 1389 O O . PRO A 1 186 ? -34.481 7.351 11.499 1.00 32.12 186 PRO A O 1
ATOM 1392 N N . ARG A 1 187 ? -32.717 6.889 12.819 1.00 40.09 187 ARG A N 1
ATOM 1393 C CA . ARG A 1 187 ? -32.210 5.786 11.994 1.00 40.09 187 ARG A CA 1
ATOM 1394 C C . ARG A 1 187 ? -33.094 4.566 12.244 1.00 40.09 187 ARG A C 1
ATOM 1396 O O . ARG A 1 187 ? -33.277 4.151 13.385 1.00 40.09 187 ARG A O 1
ATOM 1403 N N . ARG A 1 188 ? -33.666 4.003 11.176 1.00 36.25 188 ARG A N 1
ATOM 1404 C CA . ARG A 1 188 ? -34.394 2.729 11.252 1.00 36.25 188 ARG A CA 1
ATOM 1405 C C . ARG A 1 188 ? -33.404 1.608 11.608 1.00 36.25 188 ARG A C 1
ATOM 1407 O O . ARG A 1 188 ? -32.287 1.633 11.089 1.00 36.25 188 ARG A O 1
ATOM 1414 N N . PRO A 1 189 ? -33.789 0.641 12.457 1.00 29.64 189 PRO A N 1
ATOM 1415 C CA . PRO A 1 189 ? -32.905 -0.447 12.854 1.00 29.64 189 PRO A CA 1
ATOM 1416 C C . PRO A 1 189 ? -32.532 -1.295 11.635 1.00 29.64 189 PRO A C 1
ATOM 1418 O O . PRO A 1 189 ? -33.404 -1.784 10.913 1.00 29.64 189 PRO A O 1
ATOM 1421 N N . VAL A 1 190 ? -31.227 -1.458 11.415 1.00 36.19 190 VAL A N 1
ATOM 1422 C CA . VAL A 1 190 ? -30.682 -2.418 10.454 1.00 36.19 190 VAL A CA 1
ATOM 1423 C C . VAL A 1 190 ? -30.965 -3.804 11.026 1.00 36.19 190 VAL A C 1
ATOM 1425 O O . VAL A 1 190 ? -30.426 -4.180 12.064 1.00 36.19 190 VAL A O 1
ATOM 1428 N N . ARG A 1 191 ? -31.881 -4.540 10.392 1.00 31.31 191 ARG A N 1
ATOM 1429 C CA . ARG A 1 191 ? -32.104 -5.952 10.706 1.00 31.31 191 ARG A CA 1
ATOM 1430 C C . ARG A 1 191 ? -30.855 -6.729 10.298 1.00 31.31 191 ARG A C 1
ATOM 1432 O O . ARG A 1 191 ? -30.405 -6.600 9.163 1.00 31.31 191 ARG A O 1
ATOM 1439 N N . HIS A 1 192 ? -30.326 -7.514 11.232 1.00 31.08 192 HIS A N 1
ATOM 1440 C CA . HIS A 1 192 ? -29.317 -8.539 10.988 1.00 31.08 192 HIS A CA 1
ATOM 1441 C C . HIS A 1 192 ? -29.684 -9.361 9.746 1.00 31.08 192 HIS A C 1
ATOM 1443 O O . HIS A 1 192 ? -30.780 -9.919 9.690 1.00 31.08 192 HIS A O 1
ATOM 1449 N N . LEU A 1 193 ? -28.770 -9.457 8.781 1.00 24.91 193 LEU A N 1
ATOM 1450 C CA . LEU A 1 193 ? -28.806 -10.510 7.776 1.00 24.91 193 LEU A CA 1
ATOM 1451 C C . LEU A 1 193 ? -27.573 -11.385 7.994 1.00 24.91 193 LEU A C 1
ATOM 1453 O O . LEU A 1 193 ? -26.445 -10.967 7.756 1.00 24.91 193 LEU A O 1
ATOM 1457 N N . VAL A 1 194 ? -27.839 -12.564 8.546 1.00 27.67 194 VAL A N 1
ATOM 1458 C CA . VAL A 1 194 ? -26.956 -13.725 8.569 1.00 27.67 194 VAL A CA 1
ATOM 1459 C C . VAL A 1 194 ? -27.175 -14.457 7.247 1.00 27.67 194 VAL A C 1
ATOM 1461 O O . VAL A 1 194 ? -28.324 -14.783 6.948 1.00 27.67 194 VAL A O 1
ATOM 1464 N N . CYS A 1 195 ? -26.104 -14.689 6.490 1.00 31.27 195 CYS A N 1
ATOM 1465 C CA . CYS A 1 195 ? -25.852 -15.891 5.691 1.00 31.27 195 CYS A CA 1
ATOM 1466 C C . CYS A 1 195 ? -24.412 -15.848 5.186 1.00 31.27 195 CYS A C 1
ATOM 1468 O O . CYS A 1 195 ? -24.050 -14.818 4.575 1.00 31.27 195 CYS A O 1
#

Organism: NCBI:txid1274524

pLDDT: mean 78.01, std 25.0, range [24.91, 97.94]

InterPro domains:
  IPR032466 Metal-dependent hydrolase [SSF51556] (3-144)
  IPR050138 Dihydroorotase/Allantoinase hydrolase-like [PTHR43668] (2-142)

Foldseek 3Di:
DCVVVVHQEEEDEQPPDVQGQLALVSLVVVVVVCLVPPPHFYAYAHEQAPPSLVRLLVNLVSQHQAYEAECAQDPDPNHGHHDPVSVVSNVVSCQVSQHWYWYNFFARVQLVVQLVVCVVVVHDDPVSNDRSGDVVRNVCSQVVVPPAHRDDDGATWGDYPNHTDGDPDDDPVSTDDRDDDPDPDDDDDDDDDDD